Protein AF-A0A8S3ZUJ0-F1 (afdb_monomer_lite)

Foldseek 3Di:
DDDDDDDPDDDDDVVVVVVVVPQDDPPVCPPFDWDFDADDPQKTWTWGWDWDFDAAAPPDPVRTDIDTDTDIGIHGPVRDDDDCPVVVVVVLVVVVVVVVVVVVVVVVVPPPDDPDDPVVVPPPVNPPPVDDDDDDDDDDDCPPPDDDDDDDDDDDDDDDDPVVVVVCCVPPVDDDDDDDDDDD

Secondary structure (DSSP, 8-state):
----PPPSSSPPPHHHHHHHHTTPPPGGGTT---EEEEEETTEEEEEEEEEEEEEE-SSSTTSEEEEEEEEEEEEEGGG----HHHHHHHHHHHHHHHHHHHHHHHHHTTSSS-TT-GGGGGGGGGS---SPPPPPP-----SS-PPP---PPP-------HHHHHHHHHHH------PPP---

InterPro domains:
  IPR001147 Large ribosomal subunit protein eL21 [PTHR20981] (1-158)

Sequence (184 aa):
MFSSKFRTKGVMKLSRYMAMLSRVPHKFYHEKTVRIFDLTSPDVGVEVNKQVVVGRSLYDADGVERYIIPEKINVRTKQIKQSNCLLDFLKRTDFLKHQDFLKRLDFLKHLDFLKHLDFLKRLDFLKRLVSAQPREAHFLSTNLIKPEFLAPVPCDIIDFNLINLVNLKKKYMLTVEIGKRRTR

Radius of gyration: 30.61 Å; chains: 1; bounding box: 56×86×67 Å

Organism: NCBI:txid100452

Structure (mmCIF, N/CA/C/O backbone):
data_AF-A0A8S3ZUJ0-F1
#
_entry.id   AF-A0A8S3ZUJ0-F1
#
loop_
_atom_site.group_PDB
_atom_site.id
_atom_site.type_symbol
_atom_site.label_atom_id
_atom_site.label_alt_id
_atom_site.label_comp_id
_atom_site.label_asym_id
_atom_site.label_entity_id
_atom_site.label_seq_id
_atom_site.pdbx_PDB_ins_code
_atom_site.Cartn_x
_atom_site.Cartn_y
_atom_site.Cartn_z
_atom_site.occupancy
_atom_site.B_iso_or_equiv
_atom_site.auth_seq_id
_atom_site.auth_comp_id
_atom_site.auth_asym_id
_atom_site.auth_atom_id
_atom_site.pdbx_PDB_model_num
ATOM 1 N N . MET A 1 1 ? -16.084 -7.169 -1.486 1.00 36.69 1 MET A N 1
ATOM 2 C CA . MET A 1 1 ? -17.264 -6.305 -1.718 1.00 36.69 1 MET A CA 1
ATOM 3 C C . MET A 1 1 ? -17.922 -6.023 -0.374 1.00 36.69 1 MET A C 1
ATOM 5 O O . MET A 1 1 ? -18.299 -6.972 0.296 1.00 36.69 1 MET A O 1
ATOM 9 N N . PHE A 1 2 ? -17.999 -4.765 0.070 1.00 39.31 2 PHE A N 1
ATOM 10 C CA . PHE A 1 2 ? -18.717 -4.426 1.307 1.00 39.31 2 PHE A CA 1
ATOM 11 C C . PHE A 1 2 ? -20.226 -4.335 1.031 1.00 39.31 2 PHE A C 1
ATOM 13 O O . PHE A 1 2 ? -20.644 -3.729 0.050 1.00 39.31 2 PHE A O 1
ATOM 20 N N . SER A 1 3 ? -21.022 -4.956 1.903 1.00 50.41 3 SER A N 1
ATOM 21 C CA . SER A 1 3 ? -22.462 -5.215 1.734 1.00 50.41 3 SER A CA 1
ATOM 22 C C . SER A 1 3 ? -23.367 -3.968 1.819 1.00 50.41 3 SER A C 1
ATOM 24 O O . SER A 1 3 ? -24.488 -3.972 1.311 1.00 50.41 3 SER A O 1
ATOM 26 N N . SER A 1 4 ? -22.919 -2.851 2.403 1.00 45.69 4 SER A N 1
ATOM 27 C CA . SER A 1 4 ? -23.829 -1.724 2.645 1.00 45.69 4 SER A CA 1
ATOM 28 C C . SER A 1 4 ? -23.896 -0.731 1.478 1.00 45.69 4 SER A C 1
ATOM 30 O O . SER A 1 4 ? -22.986 0.082 1.297 1.00 45.69 4 SER A O 1
ATOM 32 N N . LYS A 1 5 ? -25.022 -0.718 0.752 1.00 48.00 5 LYS A N 1
ATOM 33 C CA . LYS A 1 5 ? -25.415 0.398 -0.127 1.00 48.00 5 LYS A CA 1
ATOM 34 C C . LYS A 1 5 ? -25.678 1.648 0.727 1.00 48.00 5 LYS A C 1
ATOM 36 O O . LYS A 1 5 ? -26.579 1.646 1.563 1.00 48.00 5 LYS A O 1
ATOM 41 N N . PHE A 1 6 ? -24.904 2.715 0.530 1.00 49.44 6 PHE A N 1
ATOM 42 C CA . PHE A 1 6 ? -25.143 4.002 1.190 1.00 49.44 6 PHE A CA 1
ATOM 43 C C . PHE A 1 6 ? -26.262 4.760 0.459 1.00 49.44 6 PHE A C 1
ATOM 45 O O . PHE A 1 6 ? -26.164 4.985 -0.746 1.00 49.44 6 PHE A O 1
ATOM 52 N N . ARG A 1 7 ? -27.333 5.167 1.162 1.00 57.16 7 ARG A N 1
ATOM 53 C CA . ARG A 1 7 ? -28.312 6.116 0.596 1.00 57.16 7 ARG A CA 1
ATOM 54 C C . ARG A 1 7 ? -27.624 7.473 0.473 1.00 57.16 7 ARG A C 1
ATOM 56 O O . ARG A 1 7 ? -27.244 8.056 1.481 1.00 57.16 7 ARG A O 1
ATOM 63 N N . THR A 1 8 ? -27.483 7.973 -0.749 1.00 59.22 8 THR A N 1
ATOM 64 C CA . THR A 1 8 ? -26.901 9.294 -1.037 1.00 59.22 8 THR A CA 1
ATOM 65 C C . THR A 1 8 ? -27.883 10.447 -0.809 1.00 59.22 8 THR A C 1
ATOM 67 O O . THR A 1 8 ? -27.455 11.594 -0.735 1.00 59.22 8 THR A O 1
ATOM 70 N N . LYS A 1 9 ? -29.193 10.170 -0.682 1.00 60.00 9 LYS A N 1
ATOM 71 C CA . LYS A 1 9 ? -30.251 11.174 -0.466 1.00 60.00 9 LYS A CA 1
ATOM 72 C C . LYS A 1 9 ? -31.317 10.683 0.531 1.00 60.00 9 LYS A C 1
ATOM 74 O O . LYS A 1 9 ? -31.700 9.508 0.505 1.00 60.00 9 LYS A O 1
ATOM 79 N N . GLY A 1 10 ? -31.814 11.591 1.378 1.00 72.75 10 GLY A N 1
ATOM 80 C CA . GLY A 1 10 ? -32.908 11.373 2.339 1.00 72.75 10 GLY A CA 1
ATOM 81 C C . GLY A 1 10 ? -32.616 11.915 3.746 1.00 72.75 10 GLY A C 1
ATOM 82 O O . GLY A 1 10 ? -31.459 12.068 4.127 1.00 72.75 10 GLY A O 1
ATOM 83 N N . VAL A 1 11 ? -33.664 12.192 4.530 1.00 73.06 11 VAL A N 1
ATOM 84 C CA . VAL A 1 11 ? -33.536 12.674 5.917 1.00 73.06 11 VAL A CA 1
ATOM 85 C C . VAL A 1 11 ? -33.103 11.518 6.824 1.00 73.06 11 VAL A C 1
ATOM 87 O O . VAL A 1 11 ? -33.783 10.494 6.917 1.00 73.06 11 VAL A O 1
ATOM 90 N N . MET A 1 12 ? -31.966 11.669 7.505 1.00 68.75 12 MET A N 1
ATOM 91 C CA . MET A 1 12 ? -31.514 10.740 8.542 1.00 68.75 12 MET A CA 1
ATOM 92 C C . MET A 1 12 ? -31.802 11.321 9.924 1.00 68.75 12 MET A C 1
ATOM 94 O O . MET A 1 12 ? -31.531 12.489 10.183 1.00 68.75 12 MET A O 1
ATOM 98 N N . LYS A 1 13 ? -32.313 10.490 10.840 1.00 66.00 13 LYS A N 1
ATOM 99 C CA . LYS A 1 13 ? -32.472 10.883 12.246 1.00 66.00 13 LYS A CA 1
ATOM 100 C C . LYS A 1 13 ? -31.105 11.246 12.840 1.00 66.00 13 LYS A C 1
ATOM 102 O O . LYS A 1 13 ? -30.157 10.471 12.694 1.00 66.00 13 LYS A O 1
ATOM 107 N N . LEU A 1 14 ? -31.030 12.374 13.552 1.00 67.94 14 LEU A N 1
ATOM 108 C CA . LEU A 1 14 ? -29.797 12.888 14.165 1.00 67.94 14 LEU A CA 1
ATOM 109 C C . LEU A 1 14 ? -29.134 11.851 15.092 1.00 67.94 14 LEU A C 1
ATOM 111 O O . LEU A 1 14 ? -27.920 11.683 15.069 1.00 67.94 14 LEU A O 1
ATOM 115 N N . SER A 1 15 ? -29.937 11.066 15.820 1.00 71.56 15 SER A N 1
ATOM 116 C CA . SER A 1 15 ? -29.470 9.949 16.655 1.00 71.56 15 SER A CA 1
ATOM 117 C C . SER A 1 15 ? -28.698 8.883 15.869 1.00 71.56 15 SER A C 1
ATOM 119 O O . SER A 1 15 ? -27.697 8.354 16.346 1.00 71.56 15 SER A O 1
ATOM 121 N N . ARG A 1 16 ? -29.114 8.598 14.630 1.00 61.38 16 ARG A N 1
ATOM 122 C CA . ARG A 1 16 ? -28.461 7.630 13.738 1.00 61.38 16 ARG A CA 1
ATOM 123 C C . ARG A 1 16 ? -27.136 8.166 13.191 1.00 61.38 16 ARG A C 1
ATOM 125 O O . ARG A 1 16 ? -26.204 7.389 13.009 1.00 61.38 16 ARG A O 1
ATOM 132 N N . TYR A 1 17 ? -27.055 9.476 12.955 1.00 65.19 17 TYR A N 1
ATOM 133 C CA . TYR A 1 17 ? -25.825 10.165 12.556 1.00 65.19 17 TYR A CA 1
ATOM 134 C C . TYR A 1 17 ? -24.815 10.213 13.714 1.00 65.19 17 TYR A C 1
ATOM 136 O O . TYR A 1 17 ? -23.668 9.809 13.547 1.00 65.19 17 TYR A O 1
ATOM 144 N N . MET A 1 18 ? -25.267 10.567 14.922 1.00 63.69 18 MET A N 1
ATOM 145 C CA . MET A 1 18 ? -24.444 10.563 16.140 1.00 63.69 18 MET A CA 1
ATOM 146 C C . MET A 1 18 ? -23.929 9.162 16.493 1.00 63.69 18 MET A C 1
ATOM 148 O O . MET A 1 18 ? -22.760 8.997 16.829 1.00 63.69 18 MET A O 1
ATOM 152 N N . ALA A 1 19 ? -24.753 8.123 16.325 1.00 62.25 19 ALA A N 1
ATOM 153 C CA . ALA A 1 19 ? -24.322 6.734 16.490 1.00 62.25 19 ALA A CA 1
ATOM 154 C C . ALA A 1 19 ? -23.284 6.288 15.443 1.00 62.25 19 ALA A C 1
ATOM 156 O O . ALA A 1 19 ? -22.549 5.332 15.685 1.00 62.25 19 ALA A O 1
ATOM 157 N N . MET A 1 20 ? -23.217 6.947 14.281 1.00 61.34 20 MET A N 1
ATOM 158 C CA . MET A 1 20 ? -22.193 6.697 13.265 1.00 61.34 20 MET A CA 1
ATOM 159 C C . MET A 1 20 ? -20.888 7.448 13.567 1.00 61.34 20 MET A C 1
ATOM 161 O O . MET A 1 20 ? -19.814 6.915 13.293 1.00 61.34 20 MET A O 1
ATOM 165 N N . LEU A 1 21 ? -20.987 8.639 14.165 1.00 66.44 21 LEU A N 1
ATOM 166 C CA . LEU A 1 21 ? -19.854 9.441 14.635 1.00 66.44 21 LEU A CA 1
ATOM 167 C C . LEU A 1 21 ? -19.264 8.954 15.968 1.00 66.44 21 LEU A C 1
ATOM 169 O O . LEU A 1 21 ? -18.145 9.325 16.317 1.00 66.44 21 LEU A O 1
ATOM 173 N N . SER A 1 22 ? -19.980 8.117 16.721 1.00 64.38 22 SER A N 1
ATOM 174 C CA . SER A 1 22 ? -19.431 7.509 17.931 1.00 64.38 22 SER A CA 1
ATOM 175 C C . SER A 1 22 ? -18.341 6.488 17.578 1.00 64.38 22 SER A C 1
ATOM 177 O O . SER A 1 22 ? -18.523 5.643 16.696 1.00 64.38 22 SER A O 1
ATOM 179 N N . ARG A 1 23 ? -17.201 6.569 18.283 1.00 73.31 23 ARG A N 1
ATOM 180 C CA . ARG A 1 23 ? -15.993 5.737 18.079 1.00 73.31 23 ARG A CA 1
ATOM 181 C C . ARG A 1 23 ? -15.300 5.946 16.722 1.00 73.31 23 ARG A C 1
ATOM 183 O O . ARG A 1 23 ? -14.956 4.991 16.031 1.00 73.31 23 ARG A O 1
ATOM 190 N N . VAL A 1 24 ? -15.111 7.205 16.325 1.00 82.50 24 VAL A N 1
ATOM 191 C CA . VAL A 1 24 ? -14.231 7.576 15.202 1.00 82.50 24 VAL A CA 1
ATOM 192 C C . VAL A 1 24 ? -12.782 7.651 15.702 1.00 82.50 24 VAL A C 1
ATOM 194 O O . VAL A 1 24 ? -12.548 8.261 16.746 1.00 82.50 24 VAL A O 1
ATOM 197 N N . PRO A 1 25 ? -11.805 7.043 15.002 1.00 87.81 25 PRO A N 1
ATOM 198 C CA . PRO A 1 25 ? -10.404 7.124 15.388 1.00 87.81 25 PRO A CA 1
ATOM 199 C C . PRO A 1 25 ? -9.904 8.567 15.307 1.00 87.81 25 PRO A C 1
ATOM 201 O O . PRO A 1 25 ? -10.369 9.359 14.488 1.00 87.81 25 PRO A O 1
ATOM 204 N N . HIS A 1 26 ? -8.923 8.903 16.144 1.00 89.44 26 HIS A N 1
ATOM 205 C CA . HIS A 1 26 ? -8.290 10.218 16.111 1.00 89.44 26 HIS A CA 1
ATOM 206 C C . HIS A 1 26 ? -7.687 10.512 14.729 1.00 89.44 26 HIS A C 1
ATOM 208 O O . HIS A 1 26 ? -7.167 9.616 14.060 1.00 89.44 26 HIS A O 1
ATOM 214 N N . LYS A 1 27 ? -7.678 11.795 14.346 1.00 91.00 27 LYS A N 1
ATOM 215 C CA . LYS A 1 27 ? -7.242 12.260 13.021 1.00 91.00 27 LYS A CA 1
ATOM 216 C C . LYS A 1 27 ? -5.861 11.767 12.584 1.00 91.00 27 LYS A C 1
ATOM 218 O O . LYS A 1 27 ? -5.616 11.599 11.398 1.00 91.00 27 LYS A O 1
ATOM 223 N N . PHE A 1 28 ? -4.978 11.503 13.547 1.00 91.56 28 PHE A N 1
ATOM 224 C CA . PHE A 1 28 ? -3.641 10.960 13.306 1.00 91.56 28 PHE A CA 1
ATOM 225 C C . PHE A 1 28 ? -3.656 9.603 12.576 1.00 91.56 28 PHE A C 1
ATOM 227 O O . PHE A 1 28 ? -2.744 9.319 11.801 1.00 91.56 28 PHE A O 1
ATOM 234 N N . TYR A 1 29 ? -4.674 8.770 12.816 1.00 91.25 29 TYR A N 1
ATOM 235 C CA . TYR A 1 29 ? -4.761 7.420 12.248 1.00 91.25 29 TYR A CA 1
ATOM 236 C C . TYR A 1 29 ? -5.449 7.380 10.883 1.00 91.25 29 TYR A C 1
ATOM 238 O O . TYR A 1 29 ? -5.513 6.317 10.265 1.00 91.25 29 TYR A O 1
ATOM 246 N N . HIS A 1 30 ? -5.976 8.507 10.395 1.00 88.75 30 HIS A N 1
ATOM 247 C CA . HIS A 1 30 ? -6.525 8.548 9.046 1.00 88.75 30 HIS A CA 1
ATOM 248 C C . HIS A 1 30 ? -5.426 8.236 8.028 1.00 88.75 30 HIS A C 1
ATOM 250 O O . HIS A 1 30 ? -4.295 8.699 8.158 1.00 88.75 30 HIS A O 1
ATOM 256 N N . GLU A 1 31 ? -5.766 7.394 7.049 1.00 88.00 31 GLU A N 1
ATOM 257 C CA . GLU A 1 31 ? -4.885 6.982 5.942 1.00 88.00 31 GLU A CA 1
ATOM 258 C C . GLU A 1 31 ? -3.620 6.213 6.357 1.00 88.00 31 GLU A C 1
ATOM 260 O O . GLU A 1 31 ? -2.803 5.849 5.510 1.00 88.00 31 GLU A O 1
ATOM 265 N N . LYS A 1 32 ? -3.464 5.885 7.644 1.00 90.38 32 LYS A N 1
ATOM 266 C CA . LYS A 1 32 ? -2.401 4.987 8.089 1.00 90.38 32 LYS A CA 1
ATOM 267 C C . LYS A 1 32 ? -2.718 3.562 7.649 1.00 90.38 32 LYS A C 1
ATOM 269 O O . LYS A 1 32 ? -3.843 3.082 7.775 1.00 90.38 32 LYS A O 1
ATOM 274 N N . THR A 1 33 ? -1.702 2.868 7.148 1.00 90.50 33 THR A N 1
ATOM 275 C CA . THR A 1 33 ? -1.749 1.419 6.953 1.00 90.50 33 THR A CA 1
ATOM 276 C C . THR A 1 33 ? -1.462 0.729 8.270 1.00 90.50 33 THR A C 1
ATOM 278 O O . THR A 1 33 ? -0.562 1.135 9.005 1.00 90.50 33 THR A O 1
ATOM 281 N N . VAL A 1 34 ? -2.203 -0.329 8.551 1.00 91.12 34 VAL A N 1
ATOM 282 C CA . VAL A 1 34 ? -2.266 -0.916 9.883 1.00 91.12 34 VAL A CA 1
ATOM 283 C C . VAL A 1 34 ? -2.233 -2.435 9.818 1.00 91.12 34 VAL A C 1
ATOM 285 O O . VAL A 1 34 ? -2.522 -3.015 8.767 1.00 91.12 34 VAL A O 1
ATOM 288 N N . ARG A 1 35 ? -1.901 -3.082 10.937 1.00 91.75 35 ARG A N 1
ATOM 289 C CA . ARG A 1 35 ? -1.996 -4.541 11.077 1.00 91.75 35 ARG A CA 1
ATOM 290 C C . ARG A 1 35 ? -3.151 -4.888 12.003 1.00 91.75 35 ARG A C 1
ATOM 292 O O . ARG A 1 35 ? -3.364 -4.219 13.005 1.00 91.75 35 ARG A O 1
ATOM 299 N N . ILE A 1 36 ? -3.918 -5.908 11.643 1.00 92.75 36 ILE A N 1
ATOM 300 C CA . ILE A 1 36 ? -5.007 -6.405 12.485 1.00 92.75 36 ILE A CA 1
ATOM 301 C C . ILE A 1 36 ? -4.398 -7.386 13.485 1.00 92.75 36 ILE A C 1
ATOM 303 O O . ILE A 1 36 ? -3.690 -8.300 13.064 1.00 92.75 36 ILE A O 1
ATOM 307 N N . PHE A 1 37 ? -4.664 -7.189 14.776 1.00 92.88 37 PHE A N 1
ATOM 308 C CA . PHE A 1 37 ? -4.224 -8.107 15.832 1.00 92.88 37 PHE A CA 1
ATOM 309 C C . PHE A 1 37 ? -5.390 -8.892 16.444 1.00 92.88 37 PHE A C 1
ATOM 311 O O . PHE A 1 37 ? -5.184 -10.015 16.890 1.00 92.88 37 PHE A O 1
ATOM 318 N N . ASP A 1 38 ? -6.597 -8.318 16.455 1.00 92.81 38 ASP A N 1
ATOM 319 C CA . ASP A 1 38 ? -7.785 -8.932 17.053 1.00 92.81 38 ASP A CA 1
ATOM 320 C C . ASP A 1 38 ? -9.056 -8.592 16.256 1.00 92.81 38 ASP A C 1
ATOM 322 O O . ASP A 1 38 ? -9.147 -7.553 15.591 1.00 92.81 38 ASP A O 1
ATOM 326 N N . LEU A 1 39 ? -10.045 -9.480 16.310 1.00 89.69 39 LEU A N 1
ATOM 327 C CA . LEU A 1 39 ? -11.310 -9.390 15.585 1.00 89.69 39 LEU A CA 1
ATOM 328 C C . LEU A 1 39 ? -12.476 -9.495 16.574 1.00 89.69 39 LEU A C 1
ATOM 330 O O . LEU A 1 39 ? -12.904 -10.585 16.943 1.00 89.69 39 LEU A O 1
ATOM 334 N N . THR A 1 40 ? -13.036 -8.350 16.960 1.00 87.56 40 THR A N 1
ATOM 335 C CA . THR A 1 40 ? -14.111 -8.251 17.957 1.00 87.56 40 THR A CA 1
ATOM 336 C C . THR A 1 40 ? -15.332 -7.540 17.381 1.00 87.56 40 THR A C 1
ATOM 338 O O . THR A 1 40 ? -15.495 -6.336 17.525 1.00 87.56 40 THR A O 1
ATOM 341 N N . SER A 1 41 ? -16.240 -8.281 16.736 1.00 83.81 41 SER A N 1
ATOM 342 C CA . SER A 1 41 ? -17.442 -7.714 16.089 1.00 83.81 41 SER A CA 1
ATOM 343 C C . SER A 1 41 ? -18.236 -6.785 17.032 1.00 83.81 41 SER A C 1
ATOM 345 O O . SER A 1 41 ? -18.615 -7.234 18.115 1.00 83.81 41 SER A O 1
ATOM 347 N N . PRO A 1 42 ? -18.550 -5.522 16.656 1.00 82.50 42 PRO A N 1
ATOM 348 C CA . PRO A 1 42 ? -18.435 -4.873 15.335 1.00 82.50 42 PRO A CA 1
ATOM 349 C C . PRO A 1 42 ? -17.129 -4.086 15.080 1.00 82.50 42 PRO A C 1
ATOM 351 O O . PRO A 1 42 ? -17.024 -3.368 14.077 1.00 82.50 42 PRO A O 1
ATOM 354 N N . ASP A 1 43 ? -16.179 -4.156 16.004 1.00 87.69 43 ASP A N 1
ATOM 355 C CA . ASP A 1 43 ? -14.906 -3.451 15.969 1.00 87.69 43 ASP A CA 1
ATOM 356 C C . ASP A 1 43 ? -13.773 -4.408 15.527 1.00 87.69 43 ASP A C 1
ATOM 358 O O . ASP A 1 43 ? -13.926 -5.622 15.380 1.00 87.69 43 ASP A O 1
ATOM 362 N N . VAL A 1 44 ? -12.622 -3.840 15.202 1.00 90.75 44 VAL A N 1
ATOM 363 C CA . VAL A 1 44 ? -11.410 -4.559 14.818 1.00 90.75 44 VAL A CA 1
ATOM 364 C C . VAL A 1 44 ? -10.274 -3.968 15.634 1.00 90.75 44 VAL A C 1
ATOM 366 O O . VAL A 1 44 ? -10.103 -2.745 15.659 1.00 90.75 44 VAL A O 1
ATOM 369 N N . GLY A 1 45 ? -9.514 -4.832 16.300 1.00 93.19 45 GLY A N 1
ATOM 370 C CA . GLY A 1 45 ? -8.290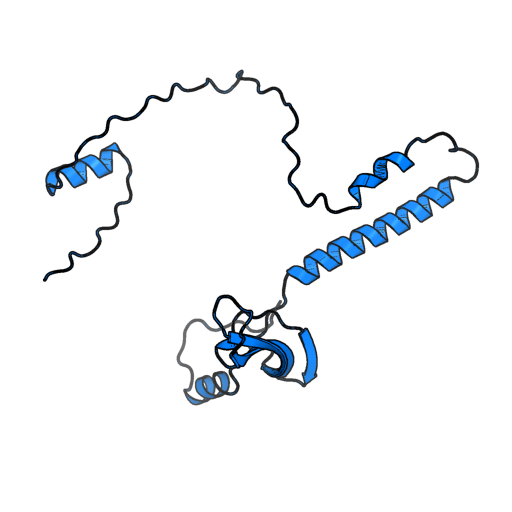 -4.476 16.997 1.00 93.19 45 GLY A CA 1
ATOM 371 C C . GLY A 1 45 ? -7.177 -4.259 15.984 1.00 93.19 45 GLY A C 1
ATOM 372 O O . GLY A 1 45 ? -6.764 -5.172 15.263 1.00 93.19 45 GLY A O 1
ATOM 373 N N . VAL A 1 46 ? -6.704 -3.024 15.915 1.00 93.06 46 VAL A N 1
ATOM 374 C CA . VAL A 1 46 ? -5.740 -2.552 14.935 1.00 93.06 46 VAL A CA 1
ATOM 375 C C . VAL A 1 46 ? -4.489 -2.026 15.634 1.00 93.06 46 VAL A C 1
ATOM 377 O O . VAL A 1 46 ? -4.573 -1.242 16.574 1.00 93.06 46 VAL A O 1
ATOM 380 N N . GLU A 1 47 ? -3.324 -2.431 15.145 1.00 94.31 47 GLU A N 1
ATOM 381 C CA . GLU A 1 47 ? -2.016 -1.952 15.579 1.00 94.31 47 GLU A CA 1
ATOM 382 C C . GLU A 1 47 ? -1.452 -0.961 14.553 1.00 94.31 47 GLU A C 1
ATOM 384 O O . GLU A 1 47 ? -1.376 -1.249 13.348 1.00 94.31 47 GLU A O 1
ATOM 389 N N . VAL A 1 48 ? -1.081 0.227 15.037 1.00 94.12 48 VAL A N 1
ATOM 390 C CA . VAL A 1 48 ? -0.551 1.330 14.232 1.00 94.12 48 VAL A CA 1
ATOM 391 C C . VAL A 1 48 ? 0.767 1.809 14.814 1.00 94.12 48 VAL A C 1
ATOM 393 O O . VAL A 1 48 ? 0.862 2.139 15.991 1.00 94.12 48 VAL A O 1
ATOM 396 N N . ASN A 1 49 ? 1.772 1.934 13.955 1.00 94.12 49 ASN A N 1
ATOM 397 C CA . ASN A 1 49 ? 3.045 2.525 14.337 1.00 94.12 49 ASN A CA 1
ATOM 398 C C . ASN A 1 49 ? 2.916 4.049 14.370 1.00 94.12 49 ASN A C 1
ATOM 400 O O . ASN A 1 49 ? 2.672 4.686 13.337 1.00 94.12 49 ASN A O 1
ATOM 404 N N . LYS A 1 50 ? 3.101 4.637 15.549 1.00 92.19 50 LYS A N 1
ATOM 405 C CA . LYS A 1 50 ? 3.058 6.082 15.764 1.00 92.19 50 LYS A CA 1
ATOM 406 C C . LYS A 1 50 ? 4.412 6.592 16.217 1.00 92.19 50 LYS A C 1
ATOM 408 O O . LYS A 1 50 ? 5.016 6.048 17.130 1.00 92.19 50 LYS A O 1
ATOM 413 N N . GLN A 1 51 ? 4.868 7.664 15.584 1.00 91.44 51 GLN A N 1
ATOM 414 C CA . GLN A 1 51 ? 6.053 8.391 16.017 1.00 91.44 51 GLN A CA 1
ATOM 415 C C . GLN A 1 51 ? 5.665 9.382 17.109 1.00 91.44 51 GLN A C 1
ATOM 417 O O . GLN A 1 51 ? 4.812 10.245 16.889 1.00 91.44 51 GLN A O 1
ATOM 422 N N . VAL A 1 52 ? 6.280 9.240 18.277 1.00 91.62 52 VAL A N 1
ATOM 423 C CA . VAL A 1 52 ? 6.062 10.098 19.441 1.00 91.62 52 VAL A CA 1
ATOM 424 C C . VAL A 1 52 ? 7.363 10.816 19.765 1.00 91.62 52 VAL A C 1
ATOM 426 O O . VAL A 1 52 ? 8.439 10.221 19.727 1.00 91.62 52 VAL A O 1
ATOM 429 N N . VAL A 1 53 ? 7.256 12.111 20.054 1.00 90.62 53 VAL A N 1
ATOM 430 C CA . VAL A 1 53 ? 8.372 12.929 20.529 1.00 90.62 53 VAL A CA 1
ATOM 431 C C . VAL A 1 53 ? 8.568 12.637 22.008 1.00 90.62 53 VAL A C 1
ATOM 433 O O . VAL A 1 53 ? 7.629 12.793 22.787 1.00 90.62 53 VAL A O 1
ATOM 436 N N . VAL A 1 54 ? 9.768 12.202 22.375 1.00 88.12 54 VAL A N 1
ATOM 437 C CA . VAL A 1 54 ? 10.091 11.824 23.759 1.00 88.12 54 VAL A CA 1
ATOM 438 C C . VAL A 1 54 ? 10.941 12.895 24.433 1.00 88.12 54 VAL A C 1
ATOM 440 O O . VAL A 1 54 ? 10.724 13.193 25.604 1.00 88.12 54 VAL A O 1
ATOM 443 N N . GLY A 1 55 ? 11.844 13.536 23.690 1.00 88.62 55 GLY A N 1
ATOM 444 C CA . GLY A 1 55 ? 12.749 14.530 24.253 1.00 88.62 55 GLY A CA 1
ATOM 445 C C . GLY A 1 55 ? 13.485 15.362 23.210 1.00 88.62 55 GLY A C 1
ATOM 446 O O . GLY A 1 55 ? 13.123 15.400 22.029 1.00 88.62 55 GLY A O 1
ATOM 447 N N . ARG A 1 56 ? 14.528 16.054 23.673 1.00 87.88 56 ARG A N 1
ATOM 448 C CA . ARG A 1 56 ? 15.487 16.750 22.812 1.00 87.88 56 ARG A CA 1
ATOM 449 C C . ARG A 1 56 ? 16.661 15.834 22.514 1.00 87.88 56 ARG A C 1
ATOM 451 O O . ARG A 1 56 ? 17.266 15.289 23.428 1.00 87.88 56 ARG A O 1
ATOM 458 N N . SER A 1 57 ? 16.986 15.734 21.235 1.00 84.88 57 SER A N 1
ATOM 459 C CA . SER A 1 57 ? 18.150 15.014 20.738 1.00 84.88 57 SER A CA 1
ATOM 460 C C . SER A 1 57 ? 19.259 16.010 20.441 1.00 84.88 57 SER A C 1
ATOM 462 O O . SER A 1 57 ? 19.004 17.083 19.901 1.00 84.88 57 SER A O 1
ATOM 464 N N . LEU A 1 58 ? 20.495 15.659 20.784 1.00 81.88 58 LEU A N 1
ATOM 465 C CA . LEU A 1 58 ? 21.673 16.441 20.401 1.00 81.88 58 LEU A CA 1
ATOM 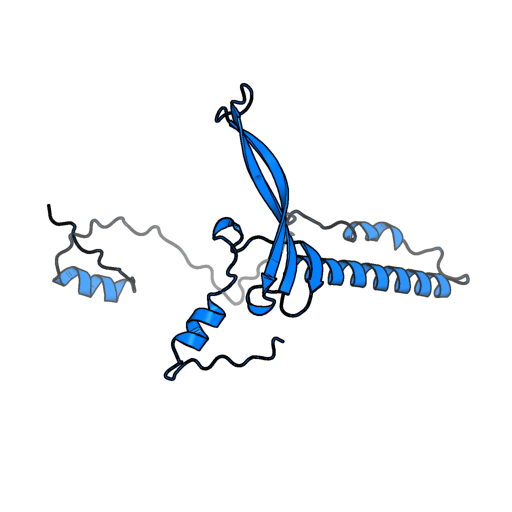466 C C . LEU A 1 58 ? 22.215 16.039 19.019 1.00 81.88 58 LEU A C 1
ATOM 468 O O . LEU A 1 58 ? 23.097 16.714 18.499 1.00 81.88 58 LEU A O 1
ATOM 472 N N . TYR A 1 59 ? 21.702 14.950 18.437 1.00 81.94 59 TYR A N 1
ATOM 473 C CA . TYR A 1 59 ? 22.250 14.329 17.227 1.00 81.94 59 TYR A CA 1
ATOM 474 C C . TYR A 1 59 ? 21.363 14.503 15.992 1.00 81.94 59 TYR A C 1
ATOM 476 O O . TYR A 1 59 ? 21.857 14.458 14.868 1.00 81.94 59 TYR A O 1
ATOM 484 N N . ASP A 1 60 ? 20.058 14.694 16.183 1.00 83.69 60 ASP A N 1
ATOM 485 C CA . ASP A 1 60 ? 19.123 14.886 15.076 1.00 83.69 60 ASP A CA 1
ATOM 486 C C . ASP A 1 60 ? 19.203 16.314 14.527 1.00 83.69 60 ASP A C 1
ATOM 488 O O . ASP A 1 60 ? 19.316 17.271 15.291 1.00 83.69 60 ASP A O 1
ATOM 492 N N . ALA A 1 61 ? 19.062 16.477 13.207 1.00 84.62 61 ALA A N 1
ATOM 493 C CA . ALA A 1 61 ? 19.132 17.784 12.541 1.00 84.62 61 ALA A CA 1
ATOM 494 C C . ALA A 1 61 ? 18.125 18.815 13.096 1.00 84.62 61 ALA A C 1
ATOM 496 O O . ALA A 1 61 ? 18.424 20.004 13.157 1.00 84.62 61 ALA A O 1
ATOM 497 N N . ASP A 1 62 ? 16.955 18.354 13.547 1.00 87.25 62 ASP A N 1
ATOM 498 C CA . ASP A 1 62 ? 15.915 19.196 14.157 1.00 87.25 62 ASP A CA 1
ATOM 499 C C . ASP A 1 62 ? 16.056 19.321 15.689 1.00 87.25 62 ASP A C 1
ATOM 501 O O . ASP A 1 62 ? 15.283 20.034 16.332 1.00 87.25 62 ASP A O 1
ATOM 505 N N . GLY A 1 63 ? 16.973 18.564 16.301 1.00 87.94 63 GLY A N 1
ATOM 506 C CA . GLY A 1 63 ? 17.174 18.496 17.749 1.00 87.94 63 GLY A CA 1
ATOM 507 C C . GLY A 1 63 ? 16.076 17.765 18.540 1.00 87.94 63 GLY A C 1
ATOM 508 O O . GLY A 1 63 ? 15.929 17.989 19.743 1.00 87.94 63 GLY A O 1
ATOM 509 N N . VAL A 1 64 ? 15.262 16.916 17.900 1.00 88.94 64 VAL A N 1
ATOM 510 C CA . VAL A 1 64 ? 14.097 16.251 18.523 1.00 88.94 64 VAL A CA 1
ATOM 511 C C . VAL A 1 64 ? 14.220 14.733 18.463 1.00 88.94 64 VAL A C 1
ATOM 513 O O . VAL A 1 64 ? 14.249 14.160 17.377 1.00 88.94 64 VAL A O 1
ATOM 516 N N . GLU A 1 65 ? 14.175 14.090 19.630 1.00 89.44 65 GLU A N 1
ATOM 517 C CA . GLU A 1 65 ? 14.225 12.635 19.766 1.00 89.44 65 GLU A CA 1
ATOM 518 C C . GLU A 1 65 ? 12.828 12.025 19.573 1.00 89.44 65 GLU A C 1
ATOM 520 O O . GLU A 1 65 ? 11.857 12.410 20.244 1.00 89.44 65 GLU A O 1
ATOM 525 N N . ARG A 1 66 ? 12.710 11.068 18.645 1.00 91.44 66 ARG A N 1
ATOM 526 C CA . ARG A 1 66 ? 11.433 10.446 18.264 1.00 91.44 66 ARG A CA 1
ATOM 527 C C . ARG A 1 66 ? 11.522 8.925 18.347 1.00 91.44 66 ARG A C 1
ATOM 529 O O . ARG A 1 66 ? 12.408 8.326 17.749 1.00 91.44 66 ARG A O 1
ATOM 536 N N . TYR A 1 67 ? 10.539 8.303 18.994 1.00 91.06 67 TYR A N 1
ATOM 537 C CA . TYR A 1 67 ? 10.404 6.846 19.062 1.00 91.06 67 TYR A CA 1
ATOM 538 C C . TYR A 1 67 ? 9.155 6.376 18.325 1.00 91.06 67 TYR A C 1
ATOM 540 O O . TYR A 1 67 ? 8.111 7.031 18.353 1.00 91.06 67 TYR A O 1
ATOM 548 N N . ILE A 1 68 ? 9.262 5.224 17.659 1.00 93.06 68 ILE A N 1
ATOM 549 C CA . ILE A 1 68 ? 8.123 4.560 17.025 1.00 93.06 68 ILE A CA 1
ATOM 550 C C . ILE A 1 68 ? 7.509 3.605 18.041 1.00 93.06 68 ILE A C 1
ATOM 552 O O . ILE A 1 68 ? 8.125 2.611 18.415 1.00 93.06 68 ILE A O 1
ATOM 556 N N . ILE A 1 69 ? 6.284 3.905 18.456 1.00 92.62 69 ILE A N 1
ATOM 557 C CA . ILE A 1 69 ? 5.519 3.099 19.401 1.00 92.62 69 ILE A CA 1
ATOM 558 C C . ILE A 1 69 ? 4.402 2.380 18.633 1.00 92.62 69 ILE A C 1
ATOM 560 O O . ILE A 1 69 ? 3.663 3.036 17.887 1.00 92.62 69 ILE A O 1
ATOM 564 N N . PRO A 1 70 ? 4.253 1.053 18.793 1.00 93.94 70 PRO A N 1
ATOM 565 C CA . PRO A 1 70 ? 3.084 0.340 18.305 1.00 93.94 70 PRO A CA 1
ATOM 566 C C . PRO A 1 70 ? 1.893 0.619 19.230 1.00 93.94 70 PRO A C 1
ATOM 568 O O . PRO A 1 70 ? 1.811 0.115 20.350 1.00 93.94 70 PRO A O 1
ATOM 571 N N . GLU A 1 71 ? 0.960 1.447 18.774 1.00 93.81 71 GLU A N 1
ATOM 572 C CA . GLU A 1 71 ? -0.285 1.708 19.493 1.00 93.81 71 GLU A CA 1
ATOM 573 C C . GLU A 1 71 ? -1.392 0.763 19.016 1.00 93.81 71 GLU A C 1
ATOM 575 O O . GLU A 1 71 ? -1.592 0.569 17.815 1.00 93.81 71 GLU A O 1
ATOM 580 N N . LYS A 1 72 ? -2.150 0.208 19.968 1.00 94.19 72 LYS A N 1
ATOM 581 C CA . LYS A 1 72 ? -3.296 -0.674 19.713 1.00 94.19 72 LYS A CA 1
ATOM 582 C C . LYS A 1 72 ? -4.603 0.075 19.923 1.00 94.19 72 LYS A C 1
ATOM 584 O O . LYS A 1 72 ? -4.794 0.733 20.942 1.00 9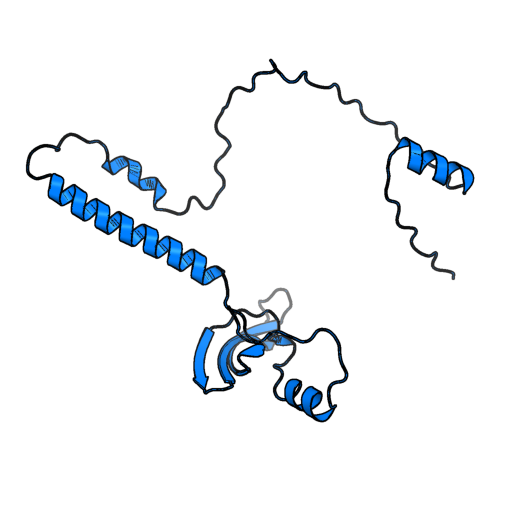4.19 72 LYS A O 1
ATOM 589 N N . ILE A 1 73 ? -5.496 -0.015 18.945 1.00 91.88 73 ILE A N 1
ATOM 590 C CA . ILE A 1 73 ? -6.725 0.776 18.871 1.00 91.88 73 ILE A CA 1
ATOM 591 C C . ILE A 1 73 ? -7.845 -0.107 18.342 1.00 91.88 73 ILE A C 1
ATOM 593 O O . ILE A 1 73 ? -7.649 -0.857 17.391 1.00 91.88 73 ILE A O 1
ATOM 597 N N . ASN A 1 74 ? -9.044 0.039 18.897 1.00 90.88 74 ASN A N 1
ATOM 598 C CA . ASN A 1 74 ? -10.235 -0.620 18.373 1.00 90.88 74 ASN A CA 1
ATOM 599 C C . ASN A 1 74 ? -10.962 0.326 17.412 1.00 90.88 74 ASN A C 1
ATOM 601 O O . ASN A 1 74 ? -11.369 1.426 17.794 1.00 90.88 74 ASN A O 1
ATOM 605 N N . VAL A 1 75 ? -11.109 -0.094 16.158 1.00 89.44 75 VAL A N 1
ATOM 606 C CA . VAL A 1 75 ? -11.700 0.702 15.075 1.00 89.44 75 VAL A CA 1
ATOM 607 C C . VAL A 1 75 ? -12.871 -0.059 14.465 1.00 89.44 75 VAL A C 1
ATOM 609 O O . VAL A 1 75 ? -12.796 -1.265 14.252 1.00 89.44 75 VAL A O 1
ATOM 612 N N . ARG A 1 76 ? -13.961 0.633 14.125 1.00 87.31 76 ARG A N 1
ATOM 613 C CA . ARG A 1 76 ? -15.121 -0.000 13.478 1.00 87.31 76 ARG A CA 1
ATOM 614 C C . ARG A 1 76 ? -14.770 -0.537 12.096 1.00 87.31 76 ARG A C 1
ATOM 616 O O . ARG A 1 76 ? -14.178 0.179 11.286 1.00 87.31 76 ARG A O 1
ATOM 623 N N . THR A 1 77 ? -15.291 -1.713 11.741 1.00 85.38 77 THR A N 1
ATOM 624 C CA . THR A 1 77 ? -15.045 -2.334 10.422 1.00 85.38 77 THR A CA 1
ATOM 625 C C . THR A 1 77 ? -15.421 -1.423 9.242 1.00 85.38 77 THR A C 1
ATOM 627 O O . THR A 1 77 ? -14.808 -1.493 8.185 1.00 85.38 77 THR A O 1
ATOM 630 N N . LYS A 1 78 ? -16.395 -0.515 9.417 1.00 83.69 78 LYS A N 1
ATOM 631 C CA . LYS A 1 78 ? -16.833 0.445 8.381 1.00 83.69 78 LYS A CA 1
ATOM 632 C C . LYS A 1 78 ? -15.777 1.493 8.003 1.00 83.69 78 LYS A C 1
ATOM 634 O O . LYS A 1 78 ? -15.861 2.056 6.916 1.00 83.69 78 LYS A O 1
ATOM 639 N N . GLN A 1 79 ? -14.845 1.801 8.902 1.00 83.25 79 GLN A N 1
ATOM 640 C CA . GLN A 1 79 ? -13.804 2.816 8.691 1.00 83.25 79 GLN A CA 1
ATOM 641 C C . GLN A 1 79 ? -12.530 2.221 8.081 1.00 83.25 79 GLN A C 1
ATOM 643 O O . GLN A 1 79 ? -11.652 2.963 7.649 1.00 83.25 79 GLN A O 1
ATOM 648 N N . ILE A 1 80 ? -12.438 0.891 8.025 1.00 85.19 80 ILE A N 1
ATOM 649 C CA . ILE A 1 80 ? -11.270 0.159 7.545 1.00 85.19 80 ILE A CA 1
ATOM 650 C C . ILE A 1 80 ? -11.532 -0.309 6.113 1.00 85.19 80 ILE A C 1
ATOM 652 O O . ILE A 1 80 ? -12.616 -0.788 5.776 1.00 85.19 80 ILE A O 1
ATOM 656 N N . LYS A 1 81 ? -10.517 -0.191 5.258 1.00 86.69 81 LYS A N 1
ATOM 657 C CA . LYS A 1 81 ? -10.499 -0.763 3.908 1.00 86.69 81 LYS A CA 1
ATOM 658 C C . LYS A 1 81 ? -9.281 -1.673 3.778 1.00 86.69 81 LYS A C 1
ATOM 660 O O . LYS A 1 81 ? -8.241 -1.391 4.365 1.00 86.69 81 LYS A O 1
ATOM 665 N N . GLN A 1 82 ? -9.411 -2.760 3.019 1.00 83.69 82 GLN A N 1
ATOM 666 C CA . GLN A 1 82 ? -8.274 -3.633 2.716 1.00 83.69 82 GLN A CA 1
ATOM 667 C C . GLN A 1 82 ? -7.248 -2.888 1.855 1.00 83.69 82 GLN A C 1
ATOM 669 O O . GLN A 1 82 ? -7.621 -2.123 0.964 1.00 83.69 82 GLN A O 1
ATOM 674 N N . SER A 1 83 ? -5.964 -3.112 2.130 1.00 85.56 83 SER A N 1
ATOM 675 C CA . SER A 1 83 ? -4.866 -2.536 1.362 1.00 85.56 83 SER A CA 1
ATOM 676 C C . SER A 1 83 ? -4.493 -3.430 0.176 1.00 85.56 83 SER A C 1
ATOM 678 O O . SER A 1 83 ? -4.423 -4.653 0.290 1.00 85.56 83 SER A O 1
ATOM 680 N N . ASN A 1 84 ? -4.200 -2.814 -0.970 1.00 85.81 84 ASN A N 1
ATOM 681 C CA . ASN A 1 84 ? -3.786 -3.551 -2.170 1.00 85.81 84 ASN A CA 1
ATOM 682 C C . ASN A 1 84 ? -2.316 -4.001 -2.117 1.00 85.81 84 ASN A C 1
ATOM 684 O O . ASN A 1 84 ? -1.938 -4.936 -2.812 1.00 85.81 84 ASN A O 1
ATOM 688 N N . CYS A 1 85 ? -1.488 -3.389 -1.261 1.00 80.88 85 CYS A N 1
ATOM 689 C CA . CYS A 1 85 ? -0.056 -3.690 -1.179 1.00 80.88 85 CYS A CA 1
ATOM 690 C C . CYS A 1 85 ? 0.234 -5.152 -0.806 1.00 80.88 85 CYS A C 1
ATOM 692 O O . CYS A 1 85 ? 1.119 -5.776 -1.389 1.00 80.88 85 CYS A O 1
ATOM 694 N N . LEU A 1 86 ? -0.530 -5.712 0.136 1.00 79.62 86 LEU A N 1
ATOM 695 C CA . LEU A 1 86 ? -0.388 -7.107 0.545 1.00 79.62 86 LEU A CA 1
ATOM 696 C C . LEU A 1 86 ? -0.981 -8.056 -0.499 1.00 79.62 86 LEU A C 1
ATOM 698 O O . LEU A 1 86 ? -0.435 -9.127 -0.726 1.00 79.62 86 LEU A O 1
ATOM 702 N N . LEU A 1 87 ? -2.058 -7.652 -1.173 1.00 83.19 87 LEU A N 1
ATOM 703 C CA . LEU A 1 87 ? -2.705 -8.451 -2.209 1.00 83.19 87 LEU A CA 1
ATOM 704 C C . LEU A 1 87 ? -1.793 -8.647 -3.429 1.00 83.19 87 LEU A C 1
ATOM 706 O O . LEU A 1 87 ? -1.686 -9.761 -3.939 1.00 83.19 87 LEU A O 1
ATOM 710 N N . ASP A 1 88 ? -1.085 -7.603 -3.855 1.00 81.56 88 ASP A N 1
ATOM 711 C CA . ASP A 1 88 ? -0.107 -7.702 -4.943 1.00 81.56 88 ASP A CA 1
ATOM 712 C C . ASP A 1 88 ? 1.112 -8.544 -4.545 1.00 81.56 88 ASP A C 1
ATOM 714 O O . ASP A 1 88 ? 1.620 -9.333 -5.347 1.00 81.56 88 ASP A O 1
ATOM 718 N N . PHE A 1 89 ? 1.559 -8.426 -3.290 1.00 80.88 89 PHE A N 1
ATOM 719 C CA . PHE A 1 89 ? 2.626 -9.269 -2.754 1.00 80.88 89 PHE A CA 1
ATOM 720 C C . PHE A 1 89 ? 2.214 -10.745 -2.702 1.00 80.88 89 PHE A C 1
ATOM 722 O O . PHE A 1 89 ? 2.957 -11.589 -3.198 1.00 80.88 89 PHE A O 1
ATOM 729 N N . LEU A 1 90 ? 1.024 -11.052 -2.174 1.00 83.19 90 LEU A N 1
ATOM 730 C CA . LEU A 1 90 ? 0.500 -12.416 -2.100 1.00 83.19 90 LEU A CA 1
ATOM 731 C C . LEU A 1 90 ? 0.369 -13.041 -3.484 1.00 83.19 90 LEU A C 1
ATOM 733 O O . LEU A 1 90 ? 0.909 -14.121 -3.710 1.00 83.19 90 LEU A O 1
ATOM 737 N N . LYS A 1 91 ? -0.236 -12.320 -4.438 1.00 83.62 91 LYS A N 1
ATOM 738 C CA . LYS A 1 91 ? -0.303 -12.756 -5.838 1.00 83.62 91 LYS A CA 1
ATOM 739 C C . LYS A 1 91 ? 1.079 -13.127 -6.354 1.00 83.62 91 LYS A C 1
ATOM 741 O O . LYS A 1 91 ? 1.261 -14.226 -6.862 1.00 83.62 91 LYS A O 1
ATOM 746 N N . ARG A 1 92 ? 2.074 -12.249 -6.178 1.00 77.31 92 ARG A N 1
ATOM 747 C CA . ARG A 1 92 ? 3.456 -12.521 -6.596 1.00 77.31 92 ARG A CA 1
ATOM 748 C C . ARG A 1 92 ? 4.029 -13.767 -5.919 1.00 77.31 92 ARG A C 1
ATOM 750 O O . ARG A 1 92 ? 4.663 -14.570 -6.596 1.00 77.31 92 ARG A O 1
ATOM 757 N N . THR A 1 93 ? 3.828 -13.938 -4.614 1.00 79.62 93 THR A N 1
ATOM 758 C CA . THR A 1 93 ? 4.314 -15.133 -3.909 1.00 79.62 93 THR A CA 1
ATOM 759 C C . THR A 1 93 ? 3.617 -16.407 -4.369 1.00 79.62 93 THR A C 1
ATOM 761 O O . THR A 1 93 ? 4.271 -17.438 -4.489 1.00 79.62 93 THR A O 1
ATOM 764 N N . ASP A 1 94 ? 2.327 -16.347 -4.682 1.00 79.44 94 ASP A N 1
ATOM 765 C CA . ASP A 1 94 ? 1.576 -17.499 -5.173 1.00 79.44 94 ASP A CA 1
ATOM 766 C C . ASP A 1 94 ? 1.976 -17.848 -6.613 1.00 79.44 94 ASP A C 1
ATOM 768 O O . ASP A 1 94 ? 2.156 -19.026 -6.919 1.00 79.44 94 ASP A O 1
ATOM 772 N N . PHE A 1 95 ? 2.251 -16.851 -7.468 1.00 71.12 95 PHE A N 1
ATOM 773 C CA . PHE A 1 95 ? 2.874 -17.070 -8.781 1.00 71.12 95 PHE A CA 1
ATOM 774 C C . PHE A 1 95 ? 4.222 -17.797 -8.661 1.00 71.12 95 PHE A C 1
ATOM 776 O O . PHE A 1 95 ? 4.469 -18.744 -9.407 1.00 71.12 95 PHE A O 1
ATOM 783 N N . LEU A 1 96 ? 5.074 -17.407 -7.703 1.00 71.38 96 LEU A N 1
ATOM 784 C CA . LEU A 1 96 ? 6.359 -18.077 -7.463 1.00 71.38 96 LEU A CA 1
ATOM 785 C C . LEU A 1 96 ? 6.169 -19.531 -7.006 1.00 71.38 96 LEU A C 1
ATOM 787 O O . LEU A 1 96 ? 6.800 -20.425 -7.563 1.00 71.38 96 LEU A O 1
ATOM 791 N N . LYS A 1 97 ? 5.249 -19.792 -6.068 1.00 73.31 97 LYS A N 1
ATOM 792 C CA . LYS A 1 97 ? 4.931 -21.160 -5.618 1.00 73.31 97 LYS A CA 1
ATOM 793 C C . LYS A 1 97 ? 4.404 -22.035 -6.756 1.00 73.31 97 LYS A C 1
ATOM 795 O O . LYS A 1 97 ? 4.810 -23.190 -6.872 1.00 73.31 97 LYS A O 1
ATOM 800 N N . HIS A 1 98 ? 3.521 -21.499 -7.601 1.00 66.06 98 HIS A N 1
ATOM 801 C CA . HIS A 1 98 ? 3.034 -22.205 -8.787 1.00 66.06 98 HIS A CA 1
ATOM 802 C C . HIS A 1 98 ? 4.171 -22.527 -9.758 1.00 66.06 98 HIS A C 1
ATOM 804 O O . HIS A 1 98 ? 4.220 -23.632 -10.292 1.00 66.06 98 HIS A O 1
ATOM 810 N N . GLN A 1 99 ? 5.113 -21.607 -9.954 1.00 63.47 99 GLN A N 1
ATOM 811 C CA . GLN A 1 99 ? 6.267 -21.842 -10.814 1.00 63.47 99 GLN A CA 1
ATOM 812 C C . GLN A 1 99 ? 7.241 -22.872 -10.220 1.00 63.47 99 GLN A C 1
ATOM 814 O O . GLN A 1 99 ? 7.776 -23.692 -10.962 1.00 63.47 99 GLN A O 1
ATOM 819 N N . ASP A 1 100 ? 7.447 -22.886 -8.903 1.00 66.44 100 ASP A N 1
ATOM 820 C CA . ASP A 1 100 ? 8.253 -23.912 -8.230 1.00 66.44 100 ASP A CA 1
ATOM 821 C C . ASP A 1 100 ? 7.594 -25.295 -8.305 1.00 66.44 100 ASP A C 1
ATOM 823 O O . ASP A 1 100 ? 8.277 -26.301 -8.502 1.00 66.44 100 ASP A O 1
ATOM 827 N N . PHE A 1 101 ? 6.263 -25.355 -8.217 1.00 65.50 101 PHE A N 1
ATOM 828 C CA . PHE A 1 101 ? 5.500 -26.574 -8.476 1.00 65.50 101 PHE A CA 1
ATOM 829 C C . PHE A 1 101 ? 5.650 -27.045 -9.932 1.00 65.50 101 PHE A C 1
ATOM 831 O O . PHE A 1 101 ? 5.910 -28.224 -10.161 1.00 65.50 101 PHE A O 1
ATOM 838 N N . LEU A 1 102 ? 5.570 -26.138 -10.911 1.00 62.25 102 LEU A N 1
ATOM 839 C CA . LEU A 1 102 ? 5.795 -26.461 -12.325 1.00 62.25 102 LEU A CA 1
ATOM 840 C C . LEU A 1 102 ? 7.224 -26.948 -12.584 1.00 62.25 102 LEU A C 1
ATOM 842 O O . LEU A 1 102 ? 7.387 -27.974 -13.231 1.00 62.25 102 LEU A O 1
ATOM 846 N N . LYS A 1 103 ? 8.246 -26.306 -12.000 1.00 63.50 103 LYS A N 1
ATOM 847 C CA . LYS A 1 103 ? 9.633 -26.797 -12.061 1.00 63.50 103 LYS A CA 1
ATOM 848 C C . LYS A 1 103 ? 9.744 -28.207 -11.494 1.00 63.50 103 LYS A C 1
ATOM 850 O O . LYS A 1 103 ? 10.381 -29.043 -12.115 1.00 63.50 103 LYS A O 1
ATOM 855 N N . ARG A 1 104 ? 9.110 -28.498 -10.349 1.00 60.59 104 ARG A N 1
ATOM 856 C CA . ARG A 1 104 ? 9.056 -29.860 -9.781 1.00 60.59 104 ARG A CA 1
ATOM 857 C C . ARG A 1 104 ? 8.411 -30.848 -10.751 1.00 60.59 104 ARG A C 1
ATOM 859 O O . ARG A 1 104 ? 8.968 -31.918 -10.950 1.00 60.59 104 ARG A O 1
ATOM 866 N N . LEU A 1 105 ? 7.305 -30.490 -11.399 1.00 59.44 105 LEU A N 1
ATOM 867 C CA . LEU A 1 105 ? 6.685 -31.334 -12.426 1.00 59.44 105 LEU A CA 1
ATOM 868 C C . LEU A 1 105 ? 7.563 -31.504 -13.674 1.00 59.44 105 LEU A C 1
ATOM 870 O O . LEU A 1 105 ? 7.588 -32.586 -14.250 1.00 59.44 105 LEU A O 1
ATOM 874 N N . ASP A 1 106 ? 8.305 -30.476 -14.076 1.00 55.47 106 ASP A N 1
ATOM 875 C CA . ASP A 1 106 ? 9.256 -30.551 -15.186 1.00 55.47 106 ASP A CA 1
ATOM 876 C C . ASP A 1 106 ? 10.491 -31.396 -14.821 1.00 55.47 106 ASP A C 1
ATOM 878 O O . ASP A 1 106 ? 10.970 -32.159 -15.656 1.00 55.47 106 ASP A O 1
ATOM 882 N N . PHE A 1 107 ? 10.933 -31.393 -13.555 1.00 52.88 107 PHE A N 1
ATOM 883 C CA . PHE A 1 107 ? 11.923 -32.348 -13.038 1.00 52.88 107 PHE A CA 1
ATOM 884 C C . PHE A 1 107 ? 11.420 -33.800 -13.089 1.00 52.88 107 PHE A C 1
ATOM 886 O O . PHE A 1 107 ? 12.210 -34.694 -13.381 1.00 52.88 107 PHE A O 1
ATOM 893 N N . LEU A 1 108 ? 10.119 -34.055 -12.889 1.00 52.41 108 LE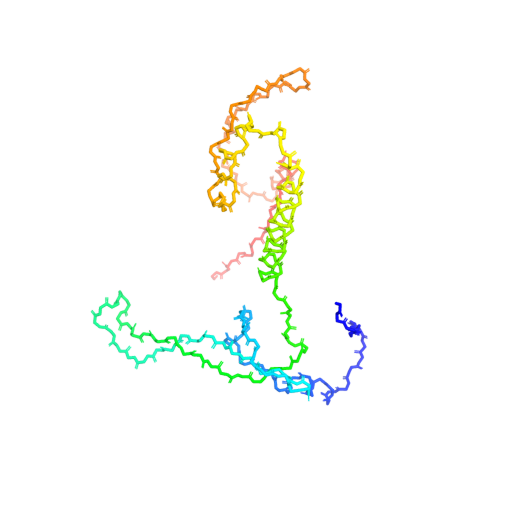U A N 1
ATOM 894 C CA . LEU A 1 108 ? 9.540 -35.393 -13.093 1.00 52.41 108 LEU A CA 1
ATOM 895 C C . LEU A 1 108 ? 9.507 -35.818 -14.576 1.00 52.41 108 LEU A C 1
ATOM 897 O O . LEU A 1 108 ? 9.500 -37.014 -14.859 1.00 52.41 108 LEU A O 1
ATOM 901 N N . LYS A 1 109 ? 9.542 -34.872 -15.526 1.00 52.06 109 LYS A N 1
ATOM 902 C CA . LYS A 1 109 ? 9.685 -35.156 -16.971 1.00 52.06 109 LYS A CA 1
ATOM 903 C C . LYS A 1 109 ? 11.141 -35.400 -17.395 1.00 52.06 109 LYS A C 1
ATOM 905 O O . LYS A 1 109 ? 11.387 -35.726 -18.552 1.00 52.06 109 LYS A O 1
ATOM 910 N N . HIS A 1 110 ? 12.102 -35.244 -16.482 1.00 47.28 110 HIS A N 1
ATOM 911 C CA . HIS A 1 110 ? 13.531 -35.457 -16.716 1.00 47.28 110 HIS A CA 1
ATOM 912 C C . HIS A 1 110 ? 14.032 -36.842 -16.270 1.00 47.28 110 HIS A C 1
ATOM 914 O O . HIS A 1 110 ? 15.234 -37.008 -16.065 1.00 47.28 110 HIS A O 1
ATOM 920 N N . LEU A 1 111 ? 13.151 -37.850 -16.188 1.00 53.38 111 LEU A N 1
ATOM 921 C CA . LEU A 1 111 ? 13.582 -39.244 -16.311 1.00 53.38 111 LEU A CA 1
ATOM 922 C C . LEU A 1 111 ? 14.282 -39.405 -17.686 1.00 53.38 111 LEU A C 1
ATOM 924 O O . LEU A 1 111 ? 13.670 -39.386 -18.751 1.00 53.38 111 LEU A O 1
ATOM 928 N N . ASP A 1 112 ? 15.611 -39.419 -17.597 1.00 49.47 112 ASP A N 1
ATOM 929 C CA . ASP A 1 112 ? 16.684 -39.781 -18.530 1.00 49.47 112 ASP A CA 1
ATOM 930 C C . ASP A 1 112 ? 17.018 -38.960 -19.798 1.00 49.47 112 ASP A C 1
ATOM 932 O O . ASP A 1 112 ? 18.148 -39.089 -20.270 1.00 49.47 112 ASP A O 1
ATOM 936 N N . PHE A 1 113 ? 16.189 -38.049 -20.327 1.00 51.91 113 PHE A N 1
ATOM 937 C CA . PHE A 1 113 ? 16.459 -37.498 -21.684 1.00 51.91 113 PHE A CA 1
ATOM 938 C C . PHE A 1 113 ? 17.044 -36.081 -21.843 1.00 51.91 113 PHE A C 1
ATOM 940 O O . PHE A 1 113 ? 17.303 -35.658 -22.968 1.00 51.91 113 PHE A O 1
ATOM 947 N N . LEU A 1 114 ? 17.273 -35.299 -20.787 1.00 48.66 114 LEU A N 1
ATOM 948 C CA . LEU A 1 114 ? 17.393 -33.833 -20.951 1.00 48.66 114 LEU A CA 1
ATOM 949 C C . LEU A 1 114 ? 18.568 -33.204 -20.185 1.00 48.66 114 LEU A C 1
ATOM 951 O O . LEU A 1 114 ? 18.460 -32.123 -19.615 1.00 48.66 114 LEU A O 1
ATOM 955 N N . LYS A 1 115 ? 19.737 -33.849 -20.237 1.00 49.19 115 LYS A N 1
ATOM 956 C CA . LYS A 1 115 ? 21.007 -33.299 -19.716 1.00 49.19 115 LYS A CA 1
ATOM 957 C C . LYS A 1 115 ? 21.535 -32.068 -20.482 1.00 49.19 115 LYS A C 1
ATOM 959 O O . LYS A 1 115 ? 22.525 -31.488 -20.058 1.00 49.19 115 LYS A O 1
ATOM 964 N N . HIS A 1 116 ? 20.903 -31.658 -21.587 1.00 45.62 116 HIS A N 1
ATOM 965 C CA . HIS A 1 116 ? 21.474 -30.682 -22.528 1.00 45.62 116 HIS A CA 1
ATOM 966 C C . HIS A 1 116 ? 20.878 -29.275 -22.523 1.00 45.62 116 HIS A C 1
ATOM 968 O O . HIS A 1 116 ? 21.272 -28.458 -23.349 1.00 45.62 116 HIS A O 1
ATOM 974 N N . LEU A 1 117 ? 19.951 -28.940 -21.629 1.00 47.56 117 LEU A N 1
ATOM 975 C CA . LEU A 1 117 ? 19.344 -27.615 -21.685 1.00 47.56 117 LEU A CA 1
ATOM 976 C C . LEU A 1 117 ? 20.031 -26.645 -20.723 1.00 47.56 117 LEU A C 1
ATOM 978 O O . LEU A 1 117 ? 19.860 -26.725 -19.508 1.00 47.56 117 LEU A O 1
ATOM 982 N N . ASP A 1 118 ? 20.700 -25.650 -21.313 1.00 49.03 118 ASP A N 1
ATOM 983 C CA . ASP A 1 118 ? 21.155 -24.356 -20.764 1.00 49.03 118 ASP A CA 1
ATOM 984 C C . ASP A 1 118 ? 20.040 -23.524 -20.069 1.00 49.03 118 ASP A C 1
ATOM 986 O O . ASP A 1 118 ? 20.128 -22.306 -19.900 1.00 49.03 118 ASP A O 1
ATOM 990 N N . PHE A 1 119 ? 18.949 -24.165 -19.649 1.00 51.16 119 PHE A N 1
ATOM 991 C CA . PHE A 1 119 ? 17.736 -23.564 -19.110 1.00 51.16 119 PHE A CA 1
ATOM 992 C C . PHE A 1 119 ? 17.940 -22.949 -17.718 1.00 51.16 119 PHE A C 1
ATOM 994 O O . PHE A 1 119 ? 17.189 -22.063 -17.310 1.00 51.16 119 PHE A O 1
ATOM 1001 N N . LEU A 1 120 ? 18.981 -23.375 -16.996 1.00 46.16 120 LEU A N 1
ATOM 1002 C CA . LEU A 1 120 ? 19.264 -22.917 -15.633 1.00 46.16 120 LEU A CA 1
ATOM 1003 C C . LEU A 1 120 ? 19.901 -21.517 -15.573 1.00 46.16 120 LEU A C 1
ATOM 1005 O O . LEU A 1 120 ? 19.767 -20.845 -14.553 1.00 46.16 120 LEU A O 1
ATOM 1009 N N . LYS A 1 121 ? 20.505 -21.019 -16.665 1.00 47.47 121 LYS A N 1
ATOM 1010 C CA . LYS A 1 121 ? 21.075 -19.655 -16.726 1.00 47.47 121 LYS A CA 1
ATOM 1011 C C . LYS A 1 121 ? 20.022 -18.544 -16.873 1.00 47.47 121 LYS A C 1
ATOM 1013 O O . LYS A 1 121 ? 20.354 -17.375 -16.741 1.00 47.47 121 LYS A O 1
ATOM 1018 N N . ARG A 1 122 ? 18.744 -18.875 -17.112 1.00 49.66 122 ARG A N 1
ATOM 1019 C CA . ARG A 1 122 ? 17.646 -17.901 -17.312 1.00 49.66 122 ARG A CA 1
ATOM 1020 C C . ARG A 1 122 ? 16.893 -17.507 -16.032 1.00 49.66 122 ARG A C 1
ATOM 1022 O O . ARG A 1 122 ? 15.877 -16.825 -16.114 1.00 49.66 122 ARG A O 1
ATOM 1029 N N . LEU A 1 123 ? 17.343 -17.919 -14.846 1.00 51.41 123 LEU A N 1
ATOM 1030 C CA . LEU A 1 123 ? 16.626 -17.662 -13.586 1.00 51.41 123 LEU A CA 1
ATOM 1031 C C . LEU A 1 123 ? 16.942 -16.306 -12.922 1.00 51.41 123 LEU A C 1
ATOM 1033 O O . LEU A 1 123 ? 16.468 -16.050 -11.814 1.00 51.41 123 LEU A O 1
ATOM 1037 N N . ASP A 1 124 ? 17.646 -15.400 -13.607 1.00 50.47 124 ASP A N 1
ATOM 1038 C CA . ASP A 1 124 ? 17.898 -14.033 -13.119 1.00 50.47 124 ASP A CA 1
ATOM 1039 C C . ASP A 1 124 ? 16.638 -13.140 -13.072 1.00 50.47 124 ASP A C 1
ATOM 1041 O O . ASP A 1 124 ? 16.633 -12.109 -12.400 1.00 50.47 124 ASP A O 1
ATOM 1045 N N . PHE A 1 125 ? 15.520 -13.559 -13.680 1.00 55.12 125 PHE A N 1
ATOM 1046 C CA . PHE A 1 125 ? 14.235 -12.840 -13.617 1.00 55.12 125 PHE A CA 1
ATOM 1047 C C . PHE A 1 125 ? 13.465 -13.009 -12.291 1.00 55.12 125 PHE A C 1
ATOM 1049 O O . PHE A 1 125 ? 12.435 -12.365 -12.089 1.00 55.12 125 PHE A O 1
ATOM 1056 N N . LEU A 1 126 ? 13.919 -13.879 -11.377 1.00 55.69 126 LEU A N 1
ATOM 1057 C CA . LEU A 1 126 ? 13.216 -14.136 -10.108 1.00 55.69 126 LEU A CA 1
ATOM 1058 C C . LEU A 1 126 ? 13.403 -13.006 -9.085 1.00 55.69 126 LEU A C 1
ATOM 1060 O O . LEU A 1 126 ? 12.534 -12.763 -8.238 1.00 55.69 126 LEU A O 1
ATOM 1064 N N . LYS A 1 127 ? 14.514 -12.268 -9.185 1.00 59.09 127 LYS A N 1
ATOM 1065 C CA . LYS A 1 127 ? 14.707 -11.025 -8.437 1.00 59.09 127 LYS A CA 1
ATOM 1066 C C . LYS A 1 127 ? 13.833 -9.953 -9.080 1.00 59.09 127 LYS A C 1
ATOM 1068 O O . LYS A 1 127 ? 13.742 -9.848 -10.297 1.00 59.09 127 LYS A O 1
ATOM 1073 N N . ARG A 1 128 ? 13.153 -9.137 -8.268 1.00 59.09 128 ARG A N 1
ATOM 1074 C CA . ARG A 1 128 ? 12.482 -7.936 -8.785 1.00 59.09 128 ARG A CA 1
ATOM 1075 C C . ARG A 1 128 ? 13.558 -7.115 -9.504 1.00 59.09 128 ARG A C 1
ATOM 1077 O O . ARG A 1 128 ? 14.487 -6.661 -8.852 1.00 59.09 128 ARG A O 1
ATOM 1084 N N . LEU A 1 129 ? 13.443 -6.939 -10.818 1.00 63.47 129 LEU A N 1
ATOM 1085 C CA . LEU A 1 129 ? 14.153 -5.875 -11.522 1.00 63.47 129 LEU A CA 1
ATOM 1086 C C . LEU A 1 129 ? 13.549 -4.566 -10.991 1.00 63.47 129 LEU A C 1
ATOM 1088 O O . LEU A 1 129 ? 12.470 -4.156 -11.409 1.00 63.47 129 LEU A O 1
ATOM 1092 N N . VAL A 1 130 ? 14.125 -4.029 -9.909 1.00 60.22 130 VAL A N 1
ATOM 1093 C CA . VAL A 1 130 ? 13.559 -2.879 -9.175 1.00 60.22 130 VAL A CA 1
ATOM 1094 C C . VAL A 1 130 ? 13.769 -1.579 -9.952 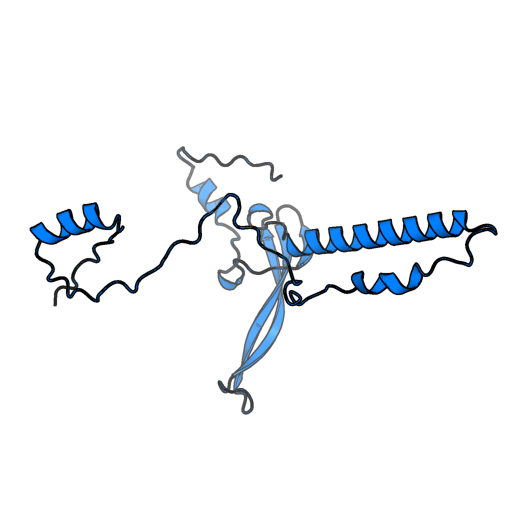1.00 60.22 130 VAL A C 1
ATOM 1096 O O . VAL A 1 130 ? 12.969 -0.658 -9.820 1.00 60.22 130 VAL A O 1
ATOM 1099 N N . SER A 1 131 ? 14.795 -1.518 -10.797 1.00 67.38 131 SER A N 1
ATOM 1100 C CA . SER A 1 131 ? 15.043 -0.404 -11.703 1.00 67.38 131 SER A CA 1
ATOM 1101 C C . SER A 1 131 ? 14.496 -0.710 -13.095 1.00 67.38 131 SER A C 1
ATOM 1103 O O . SER A 1 131 ? 14.667 -1.811 -13.621 1.00 67.38 131 SER A O 1
ATOM 1105 N N . ALA A 1 132 ? 13.849 0.287 -13.705 1.00 74.94 132 ALA A N 1
ATOM 1106 C CA . ALA A 1 132 ? 13.619 0.264 -15.141 1.00 74.94 132 ALA A CA 1
ATOM 1107 C C . ALA A 1 132 ? 14.989 0.170 -15.820 1.00 74.94 132 ALA A C 1
ATOM 1109 O O . ALA A 1 132 ? 15.846 1.032 -15.613 1.00 74.94 132 ALA A O 1
ATOM 1110 N N . GLN A 1 133 ? 15.213 -0.906 -16.569 1.00 81.94 133 GLN A N 1
ATOM 1111 C CA . GLN A 1 133 ? 16.422 -1.033 -17.369 1.00 81.94 133 GLN A CA 1
ATOM 1112 C C . GLN A 1 133 ? 16.436 0.066 -18.441 1.00 81.94 133 GLN A C 1
ATOM 1114 O O . GLN A 1 133 ? 15.362 0.546 -18.835 1.00 81.94 133 GLN A O 1
ATOM 1119 N N . PRO A 1 134 ? 17.623 0.498 -18.907 1.00 89.19 134 PRO A N 1
ATOM 1120 C CA . PRO A 1 134 ? 17.692 1.332 -20.099 1.00 89.19 134 PRO A CA 1
ATOM 1121 C C . PRO A 1 134 ? 16.879 0.667 -21.214 1.00 89.19 134 PRO A C 1
ATOM 1123 O O . PRO A 1 134 ? 16.912 -0.554 -21.366 1.00 89.19 134 PRO A O 1
ATOM 1126 N N . ARG A 1 135 ? 16.100 1.464 -21.954 1.00 86.56 135 ARG A N 1
ATOM 1127 C CA . ARG A 1 135 ? 15.288 0.929 -23.052 1.00 86.56 135 ARG A CA 1
ATOM 1128 C C . ARG A 1 135 ? 16.203 0.241 -24.058 1.00 86.56 135 ARG A C 1
ATOM 1130 O O . ARG A 1 135 ? 17.235 0.796 -24.428 1.00 86.56 135 ARG A O 1
ATOM 1137 N N . GLU A 1 136 ? 15.795 -0.935 -24.512 1.00 89.00 136 GLU A N 1
ATOM 1138 C CA . GLU A 1 136 ? 16.502 -1.646 -25.570 1.00 89.00 136 GLU A CA 1
ATOM 1139 C C . GLU A 1 136 ? 16.486 -0.826 -26.867 1.00 89.00 136 GLU A C 1
ATOM 1141 O O . GLU A 1 136 ? 15.532 -0.088 -27.161 1.00 89.00 136 GLU A O 1
ATOM 1146 N N . ALA A 1 137 ? 17.564 -0.945 -27.642 1.00 92.75 137 ALA A N 1
ATOM 1147 C CA . ALA A 1 137 ? 17.653 -0.319 -28.950 1.00 92.75 137 ALA A CA 1
ATOM 1148 C C . ALA A 1 137 ? 16.563 -0.898 -29.865 1.00 92.75 137 ALA A C 1
ATOM 1150 O O . ALA A 1 137 ? 16.461 -2.110 -30.034 1.00 92.75 137 ALA A O 1
ATOM 1151 N N . HIS A 1 138 ? 15.744 -0.027 -30.450 1.00 92.44 138 HIS A N 1
ATOM 1152 C CA . HIS A 1 138 ? 14.673 -0.404 -31.366 1.00 92.44 138 HIS A CA 1
ATOM 1153 C C . HIS A 1 138 ? 14.655 0.546 -32.561 1.00 92.44 138 HIS A C 1
ATOM 1155 O O . HIS A 1 138 ? 14.933 1.739 -32.433 1.00 92.44 138 HIS A O 1
ATOM 1161 N N . PHE A 1 139 ? 14.326 0.011 -33.733 1.00 93.19 139 PHE A N 1
ATOM 1162 C CA . PHE A 1 139 ? 14.171 0.802 -34.947 1.00 93.19 139 PHE A CA 1
ATOM 1163 C C . PHE A 1 139 ? 12.757 1.380 -35.015 1.00 93.19 139 PHE A C 1
ATOM 1165 O O . PHE A 1 139 ? 11.776 0.668 -34.806 1.00 93.19 139 PHE A O 1
ATOM 1172 N N . LEU A 1 140 ? 12.651 2.671 -35.329 1.00 88.19 140 LEU A N 1
ATOM 1173 C CA . LEU A 1 140 ? 11.378 3.351 -35.551 1.00 88.19 140 LEU A CA 1
ATOM 1174 C C . LEU A 1 140 ? 11.216 3.623 -37.048 1.00 88.19 140 LEU A C 1
ATOM 1176 O O . LEU A 1 140 ? 11.991 4.376 -37.633 1.00 88.19 140 LEU A O 1
ATOM 1180 N N . SER A 1 141 ? 10.216 3.003 -37.677 1.00 88.56 141 SER A N 1
ATOM 1181 C CA . SER A 1 141 ? 9.896 3.234 -39.090 1.00 88.56 141 SER A CA 1
ATOM 1182 C C . SER A 1 141 ? 8.966 4.439 -39.258 1.00 88.56 141 SER A C 1
ATOM 1184 O O . SER A 1 141 ? 7.915 4.496 -38.621 1.00 88.56 141 SER A O 1
ATOM 1186 N N . THR A 1 142 ? 9.289 5.348 -40.176 1.00 87.19 142 THR A N 1
ATOM 1187 C CA . THR A 1 142 ? 8.516 6.573 -40.474 1.00 87.19 142 THR A CA 1
ATOM 1188 C C . THR A 1 142 ? 7.488 6.402 -41.600 1.00 87.19 142 THR A C 1
ATOM 1190 O O . THR A 1 142 ? 6.916 7.377 -42.079 1.00 87.19 142 THR A O 1
ATOM 1193 N N . ASN A 1 143 ? 7.205 5.163 -42.016 1.00 85.25 143 ASN A N 1
ATOM 1194 C CA . ASN A 1 143 ? 6.356 4.873 -43.179 1.00 85.25 143 ASN A CA 1
ATOM 1195 C C . ASN A 1 143 ? 4.921 5.420 -43.054 1.00 85.25 143 ASN A C 1
ATOM 1197 O O . ASN A 1 143 ? 4.297 5.724 -44.066 1.00 85.25 143 ASN A O 1
ATOM 1201 N N . LEU A 1 144 ? 4.396 5.544 -41.829 1.00 83.75 144 LEU A N 1
ATOM 1202 C CA . LEU A 1 144 ? 3.018 5.984 -41.562 1.00 83.75 144 LEU A CA 1
ATOM 1203 C C . LEU A 1 144 ? 2.926 7.375 -40.916 1.00 83.75 144 LEU A C 1
ATOM 1205 O O . LEU A 1 144 ? 1.848 7.961 -40.893 1.00 83.75 144 LEU A O 1
ATOM 1209 N N . ILE A 1 145 ? 4.031 7.904 -40.379 1.00 87.12 145 ILE A N 1
ATOM 1210 C CA . ILE A 1 145 ? 4.058 9.167 -39.629 1.00 87.12 145 ILE A CA 1
ATOM 1211 C C . ILE A 1 145 ? 5.275 9.968 -40.087 1.00 87.12 145 ILE A C 1
ATOM 1213 O O . ILE A 1 145 ? 6.416 9.530 -39.928 1.00 87.12 145 ILE A O 1
ATOM 1217 N N . LYS A 1 146 ? 5.024 11.154 -40.649 1.00 88.00 146 LYS A N 1
ATOM 1218 C CA . LYS A 1 146 ? 6.079 12.099 -41.028 1.00 88.00 146 LYS A CA 1
ATOM 1219 C C . LYS A 1 146 ? 6.526 12.871 -39.780 1.00 88.00 146 LYS A C 1
ATOM 1221 O O . LYS A 1 146 ? 5.658 13.332 -39.043 1.00 88.00 146 LYS A O 1
ATOM 1226 N N . PRO A 1 147 ? 7.836 13.021 -39.523 1.00 90.38 147 PRO A N 1
ATOM 1227 C CA . PRO A 1 147 ? 8.310 13.847 -38.419 1.00 90.38 147 PRO A CA 1
ATOM 1228 C C . PRO A 1 147 ? 7.911 15.310 -38.647 1.00 90.38 147 PRO A C 1
ATOM 1230 O O . PRO A 1 147 ? 8.109 15.854 -39.734 1.00 90.38 147 PRO A O 1
ATOM 1233 N N . GLU A 1 148 ? 7.339 15.934 -37.621 1.00 89.19 148 GLU A N 1
ATOM 1234 C CA . GLU A 1 148 ? 6.918 17.334 -37.662 1.00 89.19 148 GLU A CA 1
ATOM 1235 C C . GLU A 1 148 ? 8.051 18.258 -37.209 1.00 89.19 148 GLU A C 1
ATOM 1237 O O . GLU A 1 148 ? 8.785 17.964 -36.263 1.00 89.19 148 GLU A O 1
ATOM 1242 N N . PHE A 1 149 ? 8.189 19.397 -37.887 1.00 91.69 149 PHE A N 1
ATOM 1243 C CA . PHE A 1 149 ? 9.164 20.417 -37.524 1.00 91.69 149 PHE A CA 1
ATOM 1244 C C . PHE A 1 149 ? 8.598 21.309 -36.414 1.00 91.69 149 PHE A C 1
ATOM 1246 O O . PHE A 1 149 ? 7.632 22.039 -36.630 1.00 91.69 149 PHE A O 1
ATOM 1253 N N . LEU A 1 150 ? 9.209 21.258 -35.228 1.00 89.75 150 LEU A N 1
ATOM 1254 C CA . LEU A 1 150 ? 8.851 22.115 -34.098 1.00 89.75 150 LEU A CA 1
ATOM 1255 C C . LEU A 1 150 ? 9.754 23.353 -34.080 1.00 89.75 150 LEU A C 1
ATOM 1257 O O . LEU A 1 150 ? 10.975 23.231 -34.002 1.00 89.75 150 LEU A O 1
ATOM 1261 N N . ALA A 1 151 ? 9.149 24.542 -34.123 1.00 90.69 151 ALA A N 1
ATOM 1262 C CA . ALA A 1 151 ? 9.848 25.816 -33.972 1.00 90.69 151 ALA A CA 1
ATOM 1263 C C . ALA A 1 151 ? 9.587 26.413 -32.577 1.00 90.69 151 ALA A C 1
ATOM 1265 O O . ALA A 1 151 ? 8.472 26.275 -32.060 1.00 90.69 151 ALA A O 1
ATOM 1266 N N . PRO A 1 152 ? 10.579 27.085 -31.956 1.00 89.38 152 PRO A N 1
ATOM 1267 C CA . PRO A 1 152 ? 10.350 27.811 -30.716 1.00 89.38 152 PRO A CA 1
ATOM 1268 C C . PRO A 1 152 ? 9.311 28.909 -30.953 1.00 89.38 152 PRO A C 1
ATOM 1270 O O . PRO A 1 152 ? 9.411 29.691 -31.899 1.00 89.38 152 PRO A O 1
ATOM 1273 N N . VAL A 1 153 ? 8.299 28.954 -30.090 1.00 86.00 153 VAL A N 1
ATOM 1274 C CA . VAL A 1 153 ? 7.268 29.992 -30.140 1.00 86.00 153 VAL A CA 1
ATOM 1275 C C . VAL A 1 153 ? 7.862 31.293 -29.584 1.00 86.00 153 VAL A C 1
ATOM 1277 O O . VAL A 1 153 ? 8.507 31.244 -28.533 1.00 86.00 153 VAL A O 1
ATOM 1280 N N . PRO A 1 154 ? 7.677 32.447 -30.254 1.00 84.06 154 PRO A N 1
ATOM 1281 C CA . PRO A 1 154 ? 8.154 33.727 -29.742 1.00 84.06 154 PRO A CA 1
ATOM 1282 C C . PRO A 1 154 ? 7.480 34.096 -28.411 1.00 84.06 154 PRO A C 1
ATOM 1284 O O . PRO A 1 154 ? 6.304 33.805 -28.185 1.00 84.06 154 PRO A O 1
ATOM 1287 N N . CYS A 1 155 ? 8.238 34.748 -27.526 1.00 77.44 155 CYS A N 1
ATOM 1288 C CA . CYS A 1 155 ? 7.717 35.288 -26.273 1.00 77.44 155 CYS A CA 1
ATOM 1289 C C . CYS A 1 155 ? 6.918 36.569 -26.547 1.00 77.44 155 CYS A C 1
ATOM 1291 O O . CYS A 1 155 ? 7.507 37.634 -26.727 1.00 77.44 155 CYS A O 1
ATOM 1293 N N . ASP A 1 156 ? 5.590 36.474 -26.521 1.00 74.19 156 ASP A N 1
ATOM 1294 C CA . ASP A 1 156 ? 4.702 37.634 -26.610 1.00 74.19 156 ASP A CA 1
ATOM 1295 C C . ASP A 1 156 ? 4.369 38.160 -25.203 1.00 74.19 156 ASP A C 1
ATOM 1297 O O . ASP A 1 156 ? 3.863 37.425 -24.349 1.00 74.19 156 ASP A O 1
ATOM 1301 N N . ILE A 1 157 ? 4.614 39.450 -24.953 1.00 75.69 157 ILE A N 1
ATOM 1302 C CA . ILE A 1 157 ? 4.083 40.138 -23.770 1.00 75.69 157 ILE A CA 1
ATOM 1303 C C . ILE A 1 157 ? 2.611 40.439 -24.057 1.00 75.69 157 ILE A C 1
ATOM 1305 O O . ILE A 1 157 ? 2.282 41.260 -24.910 1.00 75.69 157 ILE A O 1
ATOM 1309 N N . ILE A 1 158 ? 1.715 39.732 -23.373 1.00 66.06 158 ILE A N 1
ATOM 1310 C CA . ILE A 1 158 ? 0.274 39.922 -23.529 1.00 66.06 158 ILE A CA 1
ATOM 1311 C C . ILE A 1 158 ? -0.196 40.985 -22.534 1.00 66.06 158 ILE A C 1
ATOM 1313 O O . ILE A 1 158 ? -0.364 40.703 -21.346 1.00 66.06 158 ILE A O 1
ATOM 1317 N N . ASP A 1 159 ? -0.488 42.186 -23.031 1.00 58.56 159 ASP A N 1
ATOM 1318 C CA . ASP A 1 159 ? -1.213 43.198 -22.264 1.00 58.56 159 ASP A CA 1
ATOM 1319 C C . ASP A 1 159 ? -2.696 42.804 -22.147 1.00 58.56 159 ASP A C 1
ATOM 1321 O O . ASP A 1 159 ? -3.442 42.716 -23.133 1.00 58.56 159 ASP A O 1
ATOM 1325 N N . PHE A 1 160 ? -3.141 42.533 -20.918 1.00 53.62 160 PHE A N 1
ATOM 1326 C CA . PHE A 1 160 ? -4.496 42.062 -20.628 1.00 53.62 160 PHE A CA 1
ATOM 1327 C C . PHE A 1 160 ? -5.538 43.192 -20.684 1.00 53.62 160 PHE A C 1
ATOM 1329 O O . PHE A 1 160 ? -6.019 43.666 -19.656 1.00 53.62 160 PHE A O 1
ATOM 1336 N N . ASN A 1 161 ? -5.970 43.549 -21.895 1.00 60.03 161 ASN A N 1
ATOM 1337 C CA . ASN A 1 161 ? -7.252 44.222 -22.120 1.00 60.03 161 ASN A CA 1
ATOM 1338 C C . ASN A 1 161 ? -8.348 43.179 -22.410 1.00 60.03 161 ASN A C 1
ATOM 1340 O O . ASN A 1 161 ? -8.113 42.202 -23.124 1.00 60.03 161 ASN A O 1
ATOM 1344 N N . LEU A 1 162 ? -9.559 43.378 -21.865 1.00 57.00 162 LEU A N 1
ATOM 1345 C CA . LEU A 1 162 ? -10.683 42.416 -21.912 1.00 57.00 162 LEU A CA 1
ATOM 1346 C C . LEU A 1 162 ? -11.009 41.902 -23.330 1.00 57.00 162 LEU A C 1
ATOM 1348 O O . LEU A 1 162 ? -11.409 40.750 -23.490 1.00 57.00 162 LEU A O 1
ATOM 1352 N N . ILE A 1 163 ? -10.785 42.729 -24.353 1.00 56.38 163 ILE A N 1
ATOM 1353 C CA . ILE A 1 163 ? -11.030 42.410 -25.768 1.00 56.38 163 ILE A CA 1
ATOM 1354 C C . ILE A 1 163 ? -9.984 41.418 -26.321 1.00 56.38 163 ILE A C 1
ATOM 1356 O O . ILE A 1 163 ? -10.334 40.496 -27.058 1.00 56.38 163 ILE A O 1
ATOM 1360 N N . ASN A 1 164 ? -8.715 41.526 -25.911 1.00 56.94 164 ASN A N 1
ATOM 1361 C CA . ASN A 1 164 ? -7.630 40.659 -26.396 1.00 56.94 164 ASN A CA 1
ATOM 1362 C C . ASN A 1 164 ? -7.683 39.249 -25.781 1.00 56.94 164 ASN A C 1
ATOM 1364 O O . ASN A 1 164 ? -7.326 38.264 -26.428 1.00 56.94 164 ASN A O 1
ATOM 1368 N N . LEU A 1 165 ? -8.212 39.129 -24.560 1.00 56.84 165 LEU A N 1
ATOM 1369 C CA . LEU A 1 165 ? -8.336 37.873 -23.804 1.00 56.84 165 LEU A CA 1
ATOM 1370 C C . LEU A 1 165 ? -9.289 36.859 -24.468 1.00 56.84 165 LEU A C 1
ATOM 1372 O O . LEU A 1 165 ? -9.043 35.650 -24.442 1.00 56.84 165 LEU A O 1
ATOM 1376 N N . VAL A 1 166 ? -10.365 37.345 -25.096 1.00 59.84 166 VAL A N 1
ATOM 1377 C CA . VAL A 1 166 ? -11.340 36.509 -25.823 1.00 59.84 166 VAL A CA 1
ATOM 1378 C C . VAL A 1 166 ? -10.743 35.971 -27.127 1.00 59.84 166 VAL A C 1
ATOM 1380 O O . VAL A 1 166 ? -10.957 34.806 -27.471 1.00 59.84 166 VAL A O 1
ATOM 1383 N N . ASN A 1 167 ? -9.945 36.785 -27.822 1.00 57.53 167 ASN A N 1
ATOM 1384 C CA . ASN A 1 167 ? -9.283 36.392 -29.068 1.00 57.53 167 ASN A CA 1
ATOM 1385 C C . ASN A 1 167 ? -8.134 35.399 -28.822 1.00 57.53 167 ASN A C 1
ATOM 1387 O O . ASN A 1 167 ? -7.971 34.444 -29.583 1.00 57.53 167 ASN A O 1
ATOM 1391 N N . LEU A 1 168 ? -7.408 35.542 -27.710 1.00 58.22 168 LEU A N 1
ATOM 1392 C CA . LEU A 1 168 ? -6.355 34.608 -27.295 1.00 58.22 168 LEU A CA 1
ATOM 1393 C C . LEU A 1 168 ? -6.893 33.226 -26.893 1.00 58.22 168 LEU A C 1
ATOM 1395 O O . LEU A 1 168 ? -6.306 32.211 -27.268 1.00 58.22 168 LEU A O 1
ATOM 1399 N N . LYS A 1 169 ? -8.048 33.163 -26.210 1.00 62.44 169 LYS A N 1
ATOM 1400 C CA . LYS A 1 169 ? -8.725 31.888 -25.898 1.00 62.44 169 LYS A CA 1
ATOM 1401 C C . LYS A 1 169 ? -9.093 31.096 -27.152 1.00 62.44 169 LYS A C 1
ATOM 1403 O O . LYS A 1 169 ? -8.956 29.876 -27.159 1.00 62.44 169 LYS A O 1
ATOM 1408 N N . LYS A 1 170 ? -9.546 31.786 -28.204 1.00 59.69 170 LYS A N 1
ATOM 1409 C CA . LYS A 1 170 ? -9.912 31.156 -29.481 1.00 59.69 170 LYS A CA 1
ATOM 1410 C C . LYS A 1 170 ? -8.692 30.674 -30.269 1.00 59.69 170 LYS A C 1
ATOM 1412 O O . LYS A 1 170 ? -8.774 29.622 -30.887 1.00 59.69 170 LYS A O 1
ATOM 1417 N N . LYS A 1 171 ? -7.579 31.418 -30.239 1.00 58.59 171 LYS A N 1
ATOM 1418 C CA . LYS A 1 171 ? -6.375 31.105 -31.030 1.00 58.59 171 LYS A CA 1
ATOM 1419 C C . LYS A 1 171 ? -5.527 29.971 -30.438 1.00 58.59 171 LYS A C 1
ATOM 1421 O O . LYS A 1 171 ? -4.948 29.209 -31.201 1.00 58.59 171 LYS A O 1
ATOM 1426 N N . TYR A 1 172 ? -5.469 29.845 -29.109 1.00 60.44 172 TYR A N 1
ATOM 1427 C CA . TYR A 1 172 ? -4.543 28.918 -28.437 1.00 60.44 172 TYR A CA 1
ATOM 1428 C C . TYR A 1 172 ? -5.217 27.846 -27.558 1.00 60.44 172 TYR A C 1
ATOM 1430 O O . TYR A 1 172 ? -4.520 27.132 -26.847 1.00 60.44 172 TYR A O 1
ATOM 1438 N N . MET A 1 173 ? -6.555 27.728 -27.571 1.00 48.88 173 MET A N 1
ATOM 1439 C CA . MET A 1 173 ? -7.336 26.780 -26.744 1.00 48.88 173 MET A CA 1
ATOM 1440 C C . MET A 1 173 ? -6.877 26.687 -25.270 1.00 48.88 173 MET A C 1
ATOM 1442 O O . MET A 1 173 ? -6.837 25.614 -24.673 1.00 48.88 173 MET A O 1
ATOM 1446 N N . LEU A 1 174 ? -6.540 27.824 -24.656 1.00 55.56 174 LEU A N 1
ATOM 1447 C CA . LEU A 1 174 ? -6.054 27.871 -23.274 1.00 55.56 174 LEU A CA 1
ATOM 1448 C C . LEU A 1 174 ? -7.214 27.913 -22.265 1.00 55.56 174 LEU A C 1
ATOM 1450 O O . LEU A 1 174 ? -8.089 28.784 -22.332 1.00 55.56 174 LEU A O 1
ATOM 1454 N N . THR A 1 175 ? -7.187 27.027 -21.265 1.00 47.38 175 THR A N 1
ATOM 1455 C CA . THR A 1 175 ? -8.015 27.135 -20.052 1.00 47.38 175 THR A CA 1
ATOM 1456 C C . THR A 1 175 ? -7.341 28.082 -19.060 1.00 47.38 175 THR A C 1
ATOM 1458 O O . THR A 1 175 ? -6.378 27.711 -18.398 1.00 47.38 175 THR A O 1
ATOM 1461 N N . VAL A 1 176 ? -7.836 29.318 -18.964 1.00 51.41 176 VAL A N 1
ATOM 1462 C CA . VAL A 1 176 ? -7.348 30.318 -17.999 1.00 51.41 176 VAL A CA 1
ATOM 1463 C C . VAL A 1 176 ? -8.328 30.412 -16.829 1.00 51.41 176 VAL A C 1
ATOM 1465 O O . VAL A 1 176 ? -9.468 30.848 -17.020 1.00 51.41 176 VAL A O 1
ATOM 1468 N N . GLU A 1 177 ? -7.886 30.026 -15.629 1.00 46.84 177 GLU A N 1
ATOM 1469 C CA . GLU A 1 177 ? -8.584 30.319 -14.373 1.00 46.84 177 GLU A CA 1
ATOM 1470 C C . GLU A 1 177 ? -8.293 31.765 -13.950 1.00 46.84 177 GLU A C 1
ATOM 1472 O O . GLU A 1 177 ? -7.148 32.156 -13.723 1.00 46.84 177 GLU A O 1
ATOM 1477 N N . ILE A 1 178 ? -9.340 32.587 -13.861 1.00 46.66 178 ILE A N 1
ATOM 1478 C CA . ILE A 1 178 ? -9.227 33.978 -13.415 1.00 46.66 178 ILE A CA 1
ATOM 1479 C C . ILE A 1 178 ? -9.183 33.975 -11.883 1.00 46.66 178 ILE A C 1
ATOM 1481 O O . ILE A 1 178 ? -10.217 33.927 -11.216 1.00 46.66 178 ILE A O 1
ATOM 1485 N N . GLY A 1 179 ? -7.978 34.023 -11.314 1.00 45.81 179 GLY A N 1
ATOM 1486 C CA . GLY A 1 179 ? -7.787 34.251 -9.883 1.00 45.81 179 GLY A CA 1
ATOM 1487 C C . GLY A 1 179 ? -8.289 35.642 -9.479 1.00 45.81 179 GLY A C 1
ATOM 1488 O O . GLY A 1 179 ? -7.904 36.648 -10.076 1.00 45.81 179 GLY A O 1
ATOM 1489 N N . LYS A 1 180 ? -9.164 35.713 -8.467 1.00 43.25 180 LYS A N 1
ATOM 1490 C CA . LYS A 1 180 ? -9.677 36.981 -7.920 1.00 43.25 180 LYS A CA 1
ATOM 1491 C C . LYS A 1 180 ? -8.517 37.876 -7.465 1.00 43.25 180 LYS A C 1
ATOM 1493 O O . LYS A 1 180 ? -7.693 37.459 -6.651 1.00 43.25 180 LYS A O 1
ATOM 1498 N N . ARG A 1 181 ? -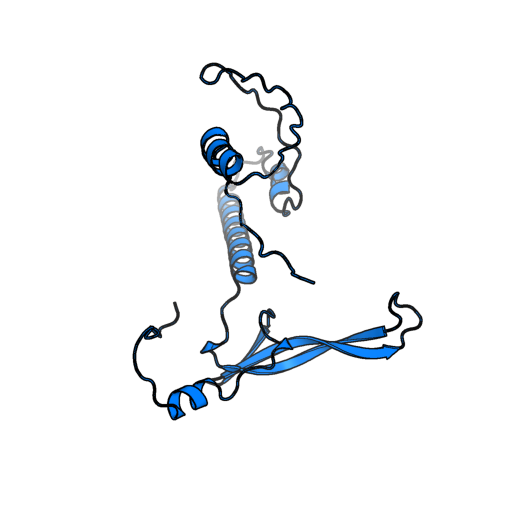8.501 39.126 -7.945 1.00 38.56 181 ARG A N 1
ATOM 1499 C CA . ARG A 1 181 ? -7.627 40.195 -7.435 1.00 38.56 181 ARG A CA 1
ATOM 1500 C C . ARG A 1 181 ? -7.794 40.301 -5.914 1.00 38.56 181 ARG A C 1
ATOM 1502 O O . ARG A 1 181 ? -8.901 40.538 -5.436 1.00 38.56 181 ARG A O 1
ATOM 1509 N N . ARG A 1 182 ? -6.694 40.161 -5.167 1.00 38.75 182 ARG A N 1
ATOM 1510 C CA . ARG A 1 182 ? -6.599 40.669 -3.793 1.00 38.75 182 ARG A CA 1
ATOM 1511 C C . ARG A 1 182 ? -6.597 42.193 -3.875 1.00 38.75 182 ARG A C 1
ATOM 1513 O O . ARG A 1 182 ? -5.617 42.780 -4.322 1.00 38.75 182 ARG A O 1
ATOM 1520 N N . THR A 1 183 ? -7.703 42.810 -3.487 1.00 39.53 183 THR A N 1
ATOM 1521 C CA . THR A 1 183 ? -7.756 44.235 -3.162 1.00 39.53 183 THR A CA 1
ATOM 1522 C C . THR A 1 183 ? -6.974 44.459 -1.867 1.00 39.53 183 THR A C 1
ATOM 1524 O O . THR A 1 183 ? -7.207 43.747 -0.887 1.00 39.53 183 THR A O 1
ATOM 1527 N N . ARG A 1 184 ? -6.017 45.390 -1.891 1.00 35.22 184 ARG A N 1
ATOM 1528 C CA . ARG A 1 184 ? -5.611 46.122 -0.687 1.00 35.22 184 ARG A CA 1
ATOM 1529 C C . ARG A 1 184 ? -6.639 47.211 -0.428 1.00 35.22 184 ARG A C 1
ATOM 1531 O O . ARG A 1 184 ? -7.181 47.714 -1.438 1.00 35.22 184 ARG A O 1
#

pLDDT: mean 72.76, std 17.15, range [35.22, 94.31]